Protein 4I8I (pdb70)

Structure (mmCIF, N/CA/C/O backbone):
data_4I8I
#
_entry.id   4I8I
#
_cell.length_a   69.695
_cell.length_b   82.432
_cell.length_c   90.113
_cell.angle_alpha   90.000
_cell.angle_beta   90.000
_cell.angle_gamma   90.000
#
_symmetry.space_group_name_H-M   'I 2 2 2'
#
loop_
_entity.id
_entity.type
_entity.pdbx_description
1 polymer 'hypothetical protein'
2 non-polymer 'ACETATE ION'
3 water water
#
loop_
_atom_site.group_PDB
_atom_site.id
_atom_site.type_symbol
_atom_site.label_atom_id
_atom_site.label_alt_id
_atom_site.label_comp_id
_atom_site.label_asym_id
_atom_site.label_entity_id
_atom_site.label_seq_id
_atom_site.pdbx_PDB_ins_code
_atom_site.Cartn_x
_atom_site.Cartn_y
_atom_site.Cartn_z
_atom_site.occupancy
_atom_site.B_iso_or_equiv
_atom_site.auth_seq_id
_atom_site.auth_comp_id
_atom_site.auth_asym_id
_atom_site.auth_atom_id
_atom_site.pdbx_PDB_model_num
ATOM 1 N N . ASP A 1 9 ? 0.221 36.323 28.306 1.00 49.54 30 ASP A N 1
ATOM 2 C CA . ASP A 1 9 ? 0.459 35.255 29.333 1.00 51.87 30 ASP A CA 1
ATOM 3 C C . ASP A 1 9 ? 1.744 35.526 30.137 1.00 40.89 30 ASP A C 1
ATOM 4 O O . ASP A 1 9 ? 2.472 36.516 29.866 1.00 36.45 30 ASP A O 1
ATOM 6 N N . THR A 1 10 ? 1.990 34.670 31.139 1.00 28.11 31 THR A N 1
ATOM 7 C CA . THR A 1 10 ? 3.220 34.741 31.959 1.00 25.41 31 THR A CA 1
ATOM 8 C C . THR A 1 10 ? 4.021 33.456 31.811 1.00 24.15 31 THR A C 1
ATOM 9 O O . THR A 1 10 ? 3.473 32.376 31.738 1.00 23.86 31 THR A O 1
ATOM 13 N N . ILE A 1 11 ? 5.338 33.584 31.740 1.00 15.91 32 ILE A N 1
ATOM 14 C CA . ILE A 1 11 ? 6.203 32.428 31.665 1.00 14.18 32 ILE A CA 1
ATOM 15 C C . ILE A 1 11 ? 7.175 32.557 32.831 1.00 13.45 32 ILE A C 1
ATOM 16 O O . ILE A 1 11 ? 7.876 33.575 32.934 1.00 14.83 32 ILE A O 1
ATOM 21 N N . LYS A 1 12 ? 7.264 31.500 33.640 1.00 12.49 33 LYS A N 1
ATOM 22 C CA . LYS A 1 12 ? 8.147 31.455 34.759 1.00 11.22 33 LYS A CA 1
ATOM 23 C C . LYS A 1 12 ? 9.227 30.450 34.436 1.00 9.97 33 LYS A C 1
ATOM 24 O O . LYS A 1 12 ? 8.935 29.250 34.327 1.00 10.96 33 LYS A O 1
ATOM 30 N N . VAL A 1 13 ? 10.472 30.894 34.307 1.00 9.39 34 VAL A N 1
ATOM 31 C CA . VAL A 1 13 ? 11.569 30.018 33.887 1.00 9.53 34 VAL A CA 1
ATOM 32 C C . VAL A 1 13 ? 12.780 30.172 34.802 1.00 9.14 34 VAL A C 1
ATOM 33 O O . VAL A 1 13 ? 13.204 31.287 35.133 1.00 9.07 34 VAL A O 1
ATOM 37 N N . LEU A 1 14 ? 13.308 29.024 35.234 1.00 8.83 35 LEU A N 1
ATOM 38 C CA . LEU A 1 14 ? 14.469 28.909 36.123 1.00 9.07 35 LEU A CA 1
ATOM 39 C C . LEU A 1 14 ? 15.604 28.172 35.453 1.00 9.29 35 LEU A C 1
ATOM 40 O O . LEU A 1 14 ? 15.424 27.088 34.886 1.00 8.64 35 LEU A O 1
ATOM 45 N N . ALA A 1 15 ? 16.787 28.778 35.434 1.00 8.21 36 ALA A N 1
ATOM 46 C CA . ALA A 1 15 ? 17.997 28.117 34.991 1.00 8.49 36 ALA A CA 1
ATOM 47 C C . ALA A 1 15 ? 18.848 27.759 36.156 1.00 10.14 36 ALA A C 1
ATOM 48 O O . ALA A 1 15 ? 19.070 28.595 37.024 1.00 10.33 36 ALA A O 1
ATOM 50 N N . ILE A 1 16 ? 19.331 26.529 36.181 1.00 8.87 37 ILE A N 1
ATOM 51 C CA . ILE A 1 16 ? 20.286 26.096 37.204 1.00 10.08 37 ILE A CA 1
ATOM 52 C C . ILE A 1 16 ? 21.625 26.042 36.508 1.00 9.16 37 ILE A C 1
ATOM 53 O O . ILE A 1 16 ? 21.803 25.254 35.574 1.00 9.19 37 ILE A O 1
ATOM 58 N N . GLY A 1 17 ? 22.563 26.914 36.890 1.00 9.07 38 GLY A N 1
ATOM 59 C CA . GLY A 1 17 ? 23.749 27.050 36.114 1.00 10.24 38 GLY A CA 1
ATOM 60 C C . GLY A 1 17 ? 24.876 27.864 36.716 1.00 10.33 38 GLY A C 1
ATOM 61 O O . GLY A 1 17 ? 25.359 27.572 37.809 1.00 10.91 38 GLY A O 1
ATOM 62 N N . ASN A 1 18 ? 25.266 28.886 35.982 1.00 9.61 39 ASN A N 1
ATOM 63 C CA . ASN A 1 18 ? 26.560 29.529 36.174 1.00 9.78 39 ASN A CA 1
ATOM 64 C C . ASN A 1 18 ? 26.632 30.730 35.234 1.00 9.50 39 ASN A C 1
ATOM 65 O O . ASN A 1 18 ? 25.602 31.259 34.809 1.00 8.72 39 ASN A O 1
ATOM 70 N N . SER A 1 19 ? 27.848 31.219 34.944 1.00 9.61 40 SER A N 1
ATOM 71 C CA . SER A 1 19 ? 27.963 32.402 34.086 1.00 10.20 40 SER A CA 1
ATOM 72 C C . SER A 1 19 ? 27.431 32.228 32.673 1.00 8.74 40 SER A C 1
ATOM 73 O O . SER A 1 19 ? 27.147 33.210 31.989 1.00 9.18 40 SER A O 1
ATOM 76 N N . PHE A 1 20 ? 27.295 30.985 32.206 1.00 8.38 41 PHE A N 1
ATOM 77 C CA . PHE A 1 20 ? 26.776 30.740 30.859 1.00 7.50 41 PHE A CA 1
ATOM 78 C C . PHE A 1 20 ? 25.267 30.786 30.855 1.00 7.85 41 PHE A C 1
ATOM 79 O O . PHE A 1 20 ? 24.691 31.258 29.888 1.00 8.88 41 PHE A O 1
ATOM 87 N N . SER A 1 21 ? 24.584 30.282 31.885 1.00 7.63 42 SER A N 1
ATOM 88 C CA . SER A 1 21 ? 23.140 30.568 31.946 1.00 7.77 42 SER A CA 1
ATOM 89 C C . SER A 1 21 ? 22.908 32.071 32.159 1.00 7.89 42 SER A C 1
ATOM 90 O O . SER A 1 21 ? 21.937 32.614 31.616 1.00 8.41 42 SER A O 1
ATOM 93 N N . GLN A 1 22 ? 23.783 32.738 32.917 1.00 7.74 43 GLN A N 1
ATOM 94 C CA . GLN A 1 22 ? 23.685 34.196 33.083 1.00 8.95 43 GLN A CA 1
ATOM 95 C C . GLN A 1 22 ? 23.718 34.905 31.728 1.00 7.79 43 GLN A C 1
ATOM 96 O O . GLN A 1 22 ? 22.961 35.819 31.486 1.00 8.37 43 GLN A O 1
ATOM 102 N N . ASP A 1 23 ? 24.627 34.464 30.851 1.00 8.12 44 ASP A N 1
ATOM 103 C CA . ASP A 1 23 ? 24.793 35.054 29.510 1.00 7.90 44 ASP A CA 1
ATOM 104 C C . ASP A 1 23 ? 23.503 34.938 28.694 1.00 8.41 44 ASP A C 1
ATOM 105 O O . ASP A 1 23 ? 23.283 35.737 27.817 1.00 9.94 44 ASP A O 1
ATOM 110 N N . ALA A 1 24 ? 22.644 33.946 28.971 1.00 7.85 45 ALA A N 1
ATOM 111 C CA . ALA A 1 24 ? 21.442 33.763 28.194 1.00 8.31 45 ALA A CA 1
ATOM 112 C C . ALA A 1 24 ? 20.224 34.484 28.741 1.00 8.91 45 ALA A C 1
ATOM 113 O O . ALA A 1 24 ? 19.378 34.951 27.981 1.00 10.06 45 ALA A O 1
ATOM 115 N N . VAL A 1 25 ? 20.059 34.505 30.063 1.00 8.55 46 VAL A N 1
ATOM 116 C CA . VAL A 1 25 ? 18.712 34.800 30.607 1.00 8.94 46 VAL A CA 1
ATOM 117 C C . VAL A 1 25 ? 18.640 36.084 31.436 1.00 9.17 46 VAL A C 1
ATOM 118 O O . VAL A 1 25 ? 17.555 36.590 31.635 1.00 9.35 46 VAL A O 1
ATOM 122 N N . GLU A 1 26 ? 19.777 36.604 31.915 1.00 7.97 47 GLU A N 1
ATOM 123 C CA . GLU A 1 26 ? 19.757 37.706 32.927 1.00 9.18 47 GLU A CA 1
ATOM 124 C C . GLU A 1 26 ? 19.521 39.056 32.299 1.00 8.80 47 GLU A C 1
ATOM 125 O O . GLU A 1 26 ? 19.348 40.054 33.021 1.00 10.14 47 GLU A O 1
ATOM 131 N N . GLN A 1 27 ? 19.580 39.142 30.977 1.00 8.35 48 GLN A N 1
ATOM 132 C CA . GLN A 1 27 ? 19.323 40.356 30.225 1.00 8.48 48 GLN A CA 1
ATOM 133 C C . GLN A 1 27 ? 18.689 39.931 28.873 1.00 8.39 48 GLN A C 1
ATOM 134 O O . GLN A 1 27 ? 18.834 38.782 28.448 1.00 8.73 48 GLN A O 1
ATOM 140 N N . TYR A 1 28 ? 18.003 40.882 28.236 1.00 8.33 49 TYR A N 1
ATOM 141 C CA . TYR A 1 28 ? 17.393 40.776 26.901 1.00 8.22 49 TYR A CA 1
ATOM 142 C C . TYR A 1 28 ? 16.160 39.887 26.831 1.00 8.31 49 TYR A C 1
ATOM 143 O O . TYR A 1 28 ? 15.213 40.252 26.149 1.00 8.77 49 TYR A O 1
ATOM 152 N N . LEU A 1 29 ? 16.191 38.725 27.475 1.00 8.27 50 LEU A N 1
ATOM 153 C CA . LEU A 1 29 ? 15.076 37.794 27.404 1.00 8.19 50 LEU A CA 1
ATOM 154 C C . LEU A 1 29 ? 13.793 38.441 27.881 1.00 9.47 50 LEU A C 1
ATOM 155 O O . LEU A 1 29 ? 12.778 38.367 27.186 1.00 9.01 50 LEU A O 1
ATOM 160 N N . HIS A 1 30 ? 13.830 39.125 29.019 1.00 9.58 51 HIS A N 1
ATOM 161 C CA . HIS A 1 30 ? 12.605 39.790 29.509 1.00 9.83 51 HIS A CA 1
ATOM 162 C C . HIS A 1 30 ? 12.078 40.806 28.507 1.00 9.91 51 HIS A C 1
ATOM 163 O O . HIS A 1 30 ? 10.862 40.858 28.268 1.00 10.21 51 HIS A O 1
ATOM 170 N N . GLU A 1 31 ? 12.957 41.612 27.932 1.00 8.78 52 GLU A N 1
ATOM 171 C CA . GLU A 1 31 ? 12.578 42.614 26.938 1.00 9.27 52 GLU A CA 1
ATOM 172 C C . GLU A 1 31 ? 11.983 42.002 25.679 1.00 9.60 52 GLU A C 1
ATOM 173 O O . GLU A 1 31 ? 11.035 42.541 25.129 1.00 10.49 52 GLU A O 1
ATOM 179 N N . LEU A 1 32 ? 12.555 40.904 25.223 1.00 8.96 53 LEU A N 1
ATOM 180 C CA . LEU A 1 32 ? 12.006 40.181 24.094 1.00 9.18 53 LEU A CA 1
ATOM 181 C C . LEU A 1 32 ? 10.589 39.749 24.364 1.00 10.31 53 LEU A C 1
ATOM 182 O O . LEU A 1 32 ? 9.721 39.923 23.522 1.00 11.20 53 LEU A O 1
ATOM 187 N N . GLY A 1 33 ? 10.352 39.179 25.544 1.00 10.90 54 GLY A N 1
ATOM 188 C CA . GLY A 1 33 ? 8.983 38.840 25.918 1.00 11.97 54 GLY A CA 1
ATOM 189 C C . GLY A 1 33 ? 8.062 40.015 25.999 1.00 12.91 54 GLY A C 1
ATOM 190 O O . GLY A 1 33 ? 6.948 39.961 25.430 1.00 14.19 54 GLY A O 1
ATOM 191 N N . GLU A 1 34 ? 8.504 41.074 26.668 1.00 13.46 55 GLU A N 1
ATOM 192 C CA . GLU A 1 34 ? 7.699 42.249 26.888 1.00 16.51 55 GLU A CA 1
ATOM 193 C C . GLU A 1 34 ? 7.232 42.844 25.565 1.00 16.54 55 GLU A C 1
ATOM 194 O O . GLU A 1 34 ? 6.069 43.271 25.453 1.00 18.74 55 GLU A O 1
ATOM 200 N N . ALA A 1 35 ? 8.085 42.825 24.540 1.00 15.54 56 ALA A N 1
ATOM 201 C CA . ALA A 1 35 ? 7.739 43.399 23.240 1.00 16.03 56 ALA A CA 1
ATOM 202 C C . ALA A 1 35 ? 6.633 42.648 22.497 1.00 17.95 56 ALA A C 1
ATOM 203 O O . ALA A 1 35 ? 6.067 43.195 21.552 1.00 20.22 56 ALA A O 1
ATOM 205 N N . GLU A 1 36 ? 6.362 41.410 22.926 1.00 18.63 57 GLU A N 1
ATOM 206 C CA A GLU A 1 36 ? 5.271 40.568 22.409 0.50 21.06 57 GLU A CA 1
ATOM 207 C CA B GLU A 1 36 ? 5.244 40.631 22.379 0.50 20.90 57 GLU A CA 1
ATOM 208 C C . GLU A 1 36 ? 4.118 40.448 23.393 1.00 21.69 57 GLU A C 1
ATOM 209 O O . GLU A 1 36 ? 3.214 39.623 23.179 1.00 21.88 57 GLU A O 1
ATOM 220 N N . GLY A 1 37 ? 4.161 41.213 24.483 1.00 20.23 58 GLY A N 1
ATOM 221 C CA . GLY A 1 37 ? 3.105 41.196 25.522 1.00 20.30 58 GLY A CA 1
ATOM 222 C C . GLY A 1 37 ? 3.161 39.965 26.407 1.00 21.48 58 GLY A C 1
ATOM 223 O O . GLY A 1 37 ? 2.148 39.525 26.948 1.00 22.34 58 GLY A O 1
ATOM 224 N N . ILE A 1 38 ? 4.358 39.405 26.557 1.00 17.31 59 ILE A N 1
ATOM 225 C CA . ILE A 1 38 ? 4.565 38.212 27.357 1.00 18.25 59 ILE A CA 1
ATOM 226 C C . ILE A 1 38 ? 5.413 38.565 28.561 1.00 19.48 59 ILE A C 1
ATOM 227 O O . ILE A 1 38 ? 6.608 38.909 28.433 1.00 19.46 59 ILE A O 1
ATOM 232 N N . THR A 1 39 ? 4.814 38.405 29.740 1.00 18.84 60 THR A N 1
ATOM 233 C CA . THR A 1 39 ? 5.491 38.663 30.977 1.00 19.06 60 THR A CA 1
ATOM 234 C C . THR A 1 39 ? 6.326 37.472 31.379 1.00 18.56 60 THR A C 1
ATOM 235 O O . THR A 1 39 ? 5.823 36.348 31.411 1.00 20.72 60 THR A O 1
ATOM 255 N N . ILE A 1 41 ? 9.078 35.856 34.271 1.00 14.67 62 ILE A N 1
ATOM 256 C CA . ILE A 1 41 ? 9.748 35.860 35.568 1.00 13.39 62 ILE A CA 1
ATOM 257 C C . ILE A 1 41 ? 10.876 34.855 35.385 1.00 11.50 62 ILE A C 1
ATOM 258 O O . ILE A 1 41 ? 10.655 33.664 35.098 1.00 11.18 62 ILE A O 1
ATOM 263 N N . ILE A 1 42 ? 12.099 35.327 35.558 1.00 9.78 63 ILE A N 1
ATOM 264 C CA . ILE A 1 42 ? 13.266 34.591 35.186 1.00 9.84 63 ILE A CA 1
ATOM 265 C C . ILE A 1 42 ? 14.142 34.436 36.402 1.00 12.49 63 ILE A C 1
ATOM 266 O O . ILE A 1 42 ? 14.525 35.411 36.999 1.00 14.52 63 ILE A O 1
ATOM 271 N N . GLY A 1 43 ? 14.506 33.217 36.749 1.00 10.47 64 GLY A N 1
ATOM 272 C CA . GLY A 1 43 ? 15.462 32.964 37.770 1.00 10.83 64 GLY A CA 1
ATOM 273 C C . GLY A 1 43 ? 16.711 32.297 37.235 1.00 9.73 64 GLY A C 1
ATOM 274 O O . GLY A 1 43 ? 16.638 31.494 36.303 1.00 9.40 64 GLY A O 1
ATOM 275 N N . ASN A 1 44 ? 17.866 32.616 37.843 1.00 9.02 65 ASN A N 1
ATOM 276 C CA . ASN A 1 44 ? 19.129 32.001 37.495 1.00 8.74 65 ASN A CA 1
ATOM 277 C C . ASN A 1 44 ? 19.908 31.725 38.749 1.00 10.08 65 ASN A C 1
ATOM 278 O O . ASN A 1 44 ? 20.281 32.642 39.522 1.00 9.83 65 ASN A O 1
ATOM 291 N N . PHE A 1 46 ? 23.207 30.656 40.222 1.00 10.56 67 PHE A N 1
ATOM 292 C CA . PHE A 1 46 ? 24.578 30.834 39.768 1.00 10.78 67 PHE A CA 1
ATOM 293 C C . PHE A 1 46 ? 25.641 30.407 40.788 1.00 12.05 67 PHE A C 1
ATOM 294 O O . PHE A 1 46 ? 25.631 30.866 41.960 1.00 11.97 67 PHE A O 1
ATOM 302 N N . ILE A 1 47 ? 26.566 29.558 40.345 1.00 10.83 68 ILE A N 1
ATOM 303 C CA . ILE A 1 47 ? 27.841 29.351 40.988 1.00 12.66 68 ILE A CA 1
ATOM 304 C C . ILE A 1 47 ? 28.882 29.425 39.869 1.00 14.89 68 ILE A C 1
ATOM 305 O O . ILE A 1 47 ? 28.684 28.845 38.804 1.00 12.01 68 ILE A O 1
ATOM 310 N N . GLY A 1 48 ? 29.993 30.127 40.130 1.00 16.14 69 GLY A N 1
ATOM 311 C CA . GLY A 1 48 ? 31.006 30.301 39.112 1.00 16.85 69 GLY A CA 1
ATOM 312 C C . GLY A 1 48 ? 31.597 28.961 38.679 1.00 15.25 69 GLY A C 1
ATOM 313 O O . GLY A 1 48 ? 31.943 28.121 39.525 1.00 17.21 69 GLY A O 1
ATOM 314 N N . GLY A 1 49 ? 31.628 28.741 37.370 1.00 13.62 70 GLY A N 1
ATOM 315 C CA . GLY A 1 49 ? 32.140 27.533 36.766 1.00 12.54 70 GLY A CA 1
ATOM 316 C C . GLY A 1 49 ? 31.383 26.237 37.044 1.00 12.37 70 GLY A C 1
ATOM 317 O O . GLY A 1 49 ? 31.869 25.153 36.673 1.00 12.62 70 GLY A O 1
ATOM 318 N N . CYS A 1 50 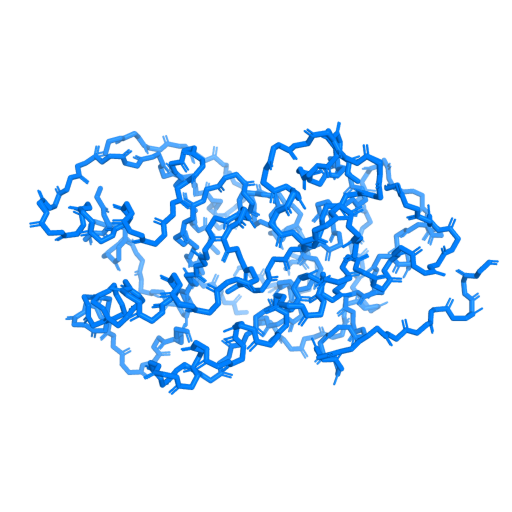? 30.163 26.326 37.595 1.00 12.81 71 CYS A N 1
ATOM 319 C CA . CYS A 1 50 ? 29.572 25.150 38.232 1.00 10.91 71 CYS A CA 1
ATOM 320 C C . CYS A 1 50 ? 29.308 24.022 37.222 1.00 10.77 71 CYS A C 1
ATOM 321 O O . CYS A 1 50 ? 28.663 24.245 36.171 1.00 10.83 71 CYS A O 1
ATOM 324 N N . SER A 1 51 ? 29.765 22.829 37.584 1.00 10.01 72 SER A N 1
ATOM 325 C CA . SER A 1 51 ? 29.503 21.617 36.815 1.00 9.82 72 SER A CA 1
ATOM 326 C C . SER A 1 51 ? 28.329 20.839 37.388 1.00 9.31 72 SER A C 1
ATOM 327 O O . SER A 1 51 ? 27.830 21.083 38.522 1.00 9.96 72 SER A O 1
ATOM 330 N N . LEU A 1 52 ? 27.896 19.834 36.618 1.00 9.42 73 LEU A N 1
ATOM 331 C CA . LEU A 1 52 ? 26.849 18.935 37.095 1.00 9.28 73 LEU A CA 1
ATOM 332 C C . LEU A 1 52 ? 27.282 18.217 38.364 1.00 9.72 73 LEU A C 1
ATOM 333 O O . LEU A 1 52 ? 26.457 18.050 39.252 1.00 11.35 73 LEU A O 1
ATOM 338 N N . GLU A 1 53 ? 28.533 17.791 38.441 1.00 9.74 74 GLU A N 1
ATOM 339 C CA . GLU A 1 53 ? 29.052 17.139 39.644 1.00 10.78 74 GLU A CA 1
ATOM 340 C C . GLU A 1 53 ? 28.910 18.048 40.864 1.00 11.73 74 GLU A C 1
ATOM 341 O O . GLU A 1 53 ? 28.533 17.589 41.945 1.00 11.42 74 GLU A O 1
ATOM 347 N N . ARG A 1 54 ? 29.126 19.355 40.693 1.00 11.32 75 ARG A N 1
ATOM 348 C CA . ARG A 1 54 ? 29.054 20.249 41.837 1.00 11.88 75 ARG A CA 1
ATOM 349 C C . ARG A 1 54 ? 27.587 20.526 42.195 1.00 12.05 75 ARG A C 1
ATOM 350 O O . ARG A 1 54 ? 27.243 20.558 43.361 1.00 12.24 75 ARG A O 1
ATOM 358 N N . HIS A 1 55 ? 26.718 20.653 41.207 1.00 11.42 76 HIS A N 1
ATOM 359 C CA . HIS A 1 55 ? 25.305 20.772 41.521 1.00 10.36 76 HIS A CA 1
ATOM 360 C C . HIS A 1 55 ? 24.816 19.555 42.327 1.00 10.48 76 HIS A C 1
ATOM 361 O O . HIS A 1 55 ? 24.052 19.715 43.297 1.00 11.06 76 HIS A O 1
ATOM 368 N N . VAL A 1 56 ? 25.267 18.349 41.945 1.00 9.89 77 VAL A N 1
ATOM 369 C CA . VAL A 1 56 ? 24.895 17.152 42.680 1.00 11.24 77 VAL A CA 1
ATOM 370 C C . VAL A 1 56 ? 25.433 17.192 44.129 1.00 12.64 77 VAL A C 1
ATOM 371 O O . VAL A 1 56 ? 24.710 16.855 45.087 1.00 12.67 77 VAL A O 1
ATOM 375 N N . GLN A 1 57 ? 26.674 17.620 44.317 1.00 12.39 78 GLN A N 1
ATOM 376 C CA . GLN A 1 57 ? 27.172 17.780 45.690 1.00 13.69 78 GLN A CA 1
ATOM 377 C C . GLN A 1 57 ? 26.254 18.701 46.479 1.00 14.57 78 GLN A C 1
ATOM 378 O O . GLN A 1 57 ? 25.939 18.447 47.645 1.00 15.91 78 GLN A O 1
ATOM 384 N N . ASN A 1 58 ? 25.796 19.782 45.837 1.00 13.39 79 ASN A N 1
ATOM 385 C CA . ASN A 1 58 ? 24.977 20.750 46.547 1.00 12.73 79 ASN A CA 1
ATOM 386 C C . ASN A 1 58 ? 23.576 20.223 46.884 1.00 13.42 79 ASN A C 1
ATOM 387 O O . ASN A 1 58 ? 23.021 20.561 47.951 1.00 16.14 79 ASN A O 1
ATOM 392 N N . ILE A 1 59 ? 22.984 19.401 46.023 1.00 12.59 80 ILE A N 1
ATOM 393 C CA A ILE A 1 59 ? 21.671 18.810 46.325 0.50 12.72 80 ILE A CA 1
ATOM 394 C CA B ILE A 1 59 ? 21.679 18.842 46.368 0.50 12.46 80 ILE A CA 1
ATOM 395 C C . ILE A 1 59 ? 21.790 17.675 47.343 1.00 14.97 80 ILE A C 1
ATOM 396 O O . ILE A 1 59 ? 20.818 17.353 48.033 1.00 18.65 80 ILE A O 1
ATOM 405 N N . ARG A 1 60 ? 22.965 17.055 47.432 1.00 14.37 81 ARG A N 1
ATOM 406 C CA . ARG A 1 60 ? 23.187 16.005 48.467 1.00 14.36 81 ARG A CA 1
ATOM 407 C C . ARG A 1 60 ? 23.250 16.630 49.871 1.00 16.71 81 ARG A C 1
ATOM 408 O O . ARG A 1 60 ? 22.840 15.986 50.861 1.00 17.87 81 ARG A O 1
ATOM 416 N N . ASN A 1 61 ? 23.782 17.844 49.987 1.00 16.29 82 ASN A N 1
ATOM 417 C CA A ASN A 1 61 ? 23.927 18.417 51.335 0.50 17.77 82 ASN A CA 1
ATOM 418 C CA B ASN A 1 61 ? 24.024 18.504 51.276 0.50 17.92 82 ASN A CA 1
ATOM 419 C C . ASN A 1 61 ? 23.068 19.661 51.546 1.00 17.64 82 ASN A C 1
ATOM 420 O O . ASN A 1 61 ? 23.255 20.398 52.527 1.00 16.98 82 ASN A O 1
ATOM 429 N N . ASN A 1 62 ? 22.079 19.869 50.662 1.00 16.80 83 ASN A N 1
ATOM 430 C CA . ASN A 1 62 ? 21.236 21.074 50.637 1.00 16.47 83 ASN A CA 1
ATOM 431 C C . ASN A 1 62 ? 22.061 22.346 50.874 1.00 17.34 83 ASN A C 1
ATOM 432 O O . ASN A 1 62 ? 21.709 23.157 51.710 1.00 16.68 83 ASN A O 1
ATOM 437 N N . ALA A 1 63 ? 23.164 22.506 50.139 1.00 16.64 84 ALA A N 1
ATOM 438 C CA . ALA A 1 63 ? 24.085 23.598 50.405 1.00 16.98 84 ALA A CA 1
ATOM 439 C C . ALA A 1 63 ? 23.484 24.926 49.972 1.00 16.38 84 ALA A C 1
ATOM 440 O O . ALA A 1 63 ? 22.968 25.049 48.841 1.00 14.92 84 ALA A O 1
ATOM 442 N N . PRO A 1 64 ? 23.588 25.951 50.821 1.00 14.91 85 PRO A N 1
ATOM 443 C CA . PRO A 1 64 ? 23.137 27.284 50.460 1.00 16.16 85 PRO A CA 1
ATOM 444 C C . PRO A 1 64 ? 24.233 27.999 49.684 1.00 16.43 85 PRO A C 1
ATOM 445 O O . PRO A 1 64 ? 24.741 29.013 50.098 1.00 18.69 85 PRO A O 1
ATOM 449 N N . ALA A 1 65 ? 24.573 27.436 48.535 1.00 15.13 86 ALA A N 1
ATOM 450 C CA . ALA A 1 65 ? 25.806 27.743 47.840 1.00 14.79 86 ALA A CA 1
ATOM 451 C C . ALA A 1 65 ? 25.632 28.715 46.685 1.00 12.79 86 ALA A C 1
ATOM 452 O O . ALA A 1 65 ? 26.636 29.180 46.142 1.00 14.15 86 ALA A O 1
ATOM 454 N N . TYR A 1 66 ? 24.394 29.054 46.346 1.00 12.91 87 TYR A N 1
ATOM 455 C CA . TYR A 1 66 ? 24.083 29.774 45.080 1.00 11.42 87 TYR A CA 1
ATOM 456 C C . TYR A 1 66 ? 23.738 31.237 45.273 1.00 11.82 87 TYR A C 1
ATOM 457 O O . TYR A 1 66 ? 23.166 31.618 46.293 1.00 13.43 87 TYR A O 1
ATOM 466 N N . ALA A 1 67 ? 24.124 32.046 44.296 1.00 11.64 88 ALA A N 1
ATOM 467 C CA . ALA A 1 67 ? 23.536 33.383 44.140 1.00 11.93 88 ALA A CA 1
ATOM 468 C C . ALA A 1 67 ? 22.330 33.241 43.214 1.00 11.61 88 ALA A C 1
ATOM 469 O O . ALA A 1 67 ? 22.433 32.649 42.148 1.00 11.45 88 ALA A O 1
ATOM 471 N N . TYR A 1 68 ? 21.194 33.756 43.650 1.00 11.79 89 TYR A N 1
ATOM 472 C CA . TYR A 1 68 ? 19.962 33.678 42.916 1.00 11.35 89 TYR A CA 1
ATOM 473 C C . TYR A 1 68 ? 19.648 35.004 42.307 1.00 10.44 89 TYR A C 1
ATOM 474 O O . TYR A 1 68 ? 19.277 35.943 42.985 1.00 10.74 89 TYR A O 1
ATOM 483 N N . ARG A 1 69 ? 19.806 35.102 40.987 1.00 10.19 90 ARG A N 1
ATOM 484 C CA . ARG A 1 69 ? 19.474 36.300 40.248 1.00 10.78 90 ARG A CA 1
ATOM 485 C C . ARG A 1 69 ? 18.087 36.148 39.673 1.00 12.00 90 ARG A C 1
ATOM 486 O O . ARG A 1 69 ? 17.796 35.131 39.054 1.00 11.51 90 ARG A O 1
ATOM 494 N N . LYS A 1 70 ? 17.229 37.142 39.870 1.00 10.64 91 LYS A N 1
ATOM 495 C CA . LYS A 1 70 ? 15.845 37.093 39.392 1.00 11.23 91 LYS A CA 1
ATOM 496 C C . LYS A 1 70 ? 15.518 38.341 38.618 1.00 12.30 91 LYS A C 1
ATOM 497 O O . LYS A 1 70 ? 15.928 39.438 39.022 1.00 12.59 91 LYS A O 1
ATOM 503 N N . VAL A 1 71 ? 14.835 38.172 37.497 1.00 11.10 92 VAL A N 1
ATOM 504 C CA . VAL A 1 71 ? 14.207 39.236 36.730 1.00 11.91 92 VAL A CA 1
ATOM 505 C C . VAL A 1 71 ? 12.739 39.117 37.009 1.00 13.20 92 VAL A C 1
ATOM 506 O O . VAL A 1 71 ? 12.084 38.115 36.644 1.00 14.05 92 VAL A O 1
ATOM 510 N N . GLU A 1 72 ? 12.219 40.115 37.716 1.00 14.50 93 GLU A N 1
ATOM 511 C CA . GLU A 1 72 ? 10.841 40.090 38.163 1.00 15.88 93 GLU A CA 1
ATOM 512 C C . GLU A 1 72 ? 9.869 40.477 37.040 1.00 15.14 93 GLU A C 1
ATOM 513 O O . GLU A 1 72 ? 10.276 40.947 35.966 1.00 14.38 93 GLU A O 1
ATOM 519 N N . LYS A 1 73 ? 8.567 40.360 37.294 1.00 18.90 94 LYS A N 1
ATOM 520 C CA . LYS A 1 73 ? 7.543 40.627 36.274 1.00 21.43 94 LYS A CA 1
ATOM 521 C C . LYS A 1 73 ? 7.668 42.022 35.634 1.00 20.25 94 LYS A C 1
ATOM 522 O O . LYS A 1 73 ? 7.461 42.186 34.429 1.00 20.52 94 LYS A O 1
ATOM 524 N N . ASP A 1 74 ? 7.999 43.018 36.449 1.00 22.08 95 ASP A N 1
ATOM 525 C CA . ASP A 1 74 ? 8.191 44.396 36.003 1.00 23.42 95 ASP A CA 1
ATOM 526 C C . ASP A 1 74 ? 9.611 44.711 35.482 1.00 22.75 95 ASP A C 1
ATOM 527 O O . ASP A 1 74 ? 9.930 45.861 35.190 1.00 22.22 95 ASP A O 1
ATOM 532 N N . GLY A 1 75 ? 10.470 43.700 35.359 1.00 17.49 96 GLY A N 1
ATOM 533 C CA . GLY A 1 75 ? 11.798 43.886 34.782 1.00 15.41 96 GLY A CA 1
ATOM 534 C C . GLY A 1 75 ? 12.886 44.191 35.789 1.00 15.24 96 GLY A C 1
ATOM 535 O O . GLY A 1 75 ? 14.042 44.199 35.429 1.00 14.44 96 GLY A O 1
ATOM 536 N N . GLU A 1 76 ? 12.550 44.404 37.065 1.00 16.02 97 GLU A N 1
ATOM 537 C CA . GLU A 1 76 ? 13.578 44.639 38.099 1.00 18.37 97 GLU A CA 1
ATOM 538 C C . GLU A 1 76 ? 14.485 43.419 38.249 1.00 15.91 97 GLU A C 1
ATOM 539 O O . GLU A 1 76 ? 14.001 42.297 38.158 1.00 16.13 97 GLU A O 1
ATOM 545 N N . LYS A 1 77 ? 15.763 43.638 38.512 1.00 14.71 98 LYS A N 1
ATOM 546 C CA . LYS A 1 77 ? 16.754 42.575 38.639 1.00 14.31 98 LYS A CA 1
ATOM 547 C C . LYS A 1 77 ? 17.290 42.563 40.053 1.00 14.28 98 LYS A C 1
ATOM 548 O O . LYS A 1 77 ? 17.832 43.596 40.533 1.00 16.59 98 LYS A O 1
ATOM 554 N N . THR A 1 78 ? 17.098 41.466 40.748 1.00 12.90 99 THR A N 1
ATOM 555 C CA . THR A 1 78 ? 17.529 41.338 42.122 1.00 12.83 99 THR A CA 1
ATOM 556 C C . THR A 1 78 ? 18.443 40.136 42.275 1.00 12.40 99 THR A C 1
ATOM 557 O O . THR A 1 78 ? 18.403 39.195 41.463 1.00 11.70 99 THR A O 1
ATOM 561 N N . GLU A 1 79 ? 19.270 40.147 43.307 1.00 12.30 100 GLU A N 1
ATOM 562 C CA . GLU A 1 79 ? 20.059 38.991 43.707 1.00 12.31 100 GLU A CA 1
ATOM 563 C C . GLU A 1 79 ? 19.782 38.686 45.160 1.00 13.15 100 GLU A C 1
ATOM 564 O O . GLU A 1 79 ? 19.757 39.581 46.017 1.00 12.68 100 GLU A O 1
ATOM 570 N N . THR A 1 80 ? 19.615 37.407 45.430 1.00 12.28 101 THR A N 1
ATOM 571 C CA . THR A 1 80 ? 19.529 36.879 46.807 1.00 13.35 101 THR A CA 1
ATOM 572 C C . THR A 1 80 ? 20.690 35.899 46.996 1.00 14.69 101 THR A C 1
ATOM 573 O O . THR A 1 80 ? 20.920 34.989 46.158 1.00 13.28 101 THR A O 1
ATOM 577 N N A ARG A 1 81 ? 21.439 36.057 48.073 0.50 15.91 102 ARG A N 1
ATOM 578 N N B ARG A 1 81 ? 21.402 36.041 48.099 0.50 15.53 102 ARG A N 1
ATOM 579 C CA A ARG A 1 81 ? 22.622 35.237 48.293 0.50 17.47 102 ARG A CA 1
ATOM 580 C CA B ARG A 1 81 ? 22.590 35.248 48.347 0.50 16.75 102 ARG A CA 1
ATOM 581 C C A ARG A 1 81 ? 22.267 34.023 49.134 0.50 17.01 102 ARG A C 1
ATOM 582 C C B ARG A 1 81 ? 22.244 34.003 49.135 0.50 16.57 102 ARG A C 1
ATOM 583 O O A ARG A 1 81 ? 21.190 33.957 49.733 0.50 16.95 102 ARG A O 1
ATOM 584 O O B ARG A 1 81 ? 21.154 33.898 49.710 0.50 16.39 102 ARG A O 1
ATOM 599 N N . SER A 1 82 ? 23.172 33.050 49.134 1.00 16.73 103 SER A N 1
ATOM 600 C CA . SER A 1 82 ? 23.079 31.870 50.010 1.00 17.69 103 SER A CA 1
ATOM 601 C C . SER A 1 82 ? 21.824 31.061 49.798 1.00 18.18 103 SER A C 1
ATOM 602 O O . SER A 1 82 ? 21.158 30.660 50.749 1.00 18.93 103 SER A O 1
ATOM 613 N N . THR A 1 84 ? 19.596 27.782 48.255 1.00 13.84 105 THR A N 1
ATOM 614 C CA . THR A 1 84 ? 19.641 26.366 47.911 1.00 14.42 105 THR A CA 1
ATOM 615 C C . THR A 1 84 ? 18.774 26.057 46.703 1.00 14.26 105 THR A C 1
ATOM 616 O O . THR A 1 84 ? 17.818 26.770 46.380 1.00 12.43 105 THR A O 1
ATOM 620 N N . ILE A 1 85 ? 19.086 24.960 46.033 1.00 12.69 106 ILE A N 1
ATOM 621 C CA A ILE A 1 85 ? 18.285 24.472 44.912 0.50 13.40 106 ILE A CA 1
ATOM 622 C CA B ILE A 1 85 ? 18.270 24.547 44.901 0.50 13.36 106 ILE A CA 1
ATOM 623 C C . ILE A 1 85 ? 16.854 24.209 45.387 1.00 13.18 106 ILE A C 1
ATOM 624 O O . ILE A 1 85 ? 15.889 24.593 44.745 1.00 13.72 106 ILE A O 1
ATOM 633 N N . GLU A 1 86 ? 16.700 23.556 46.552 1.00 14.34 107 GLU A N 1
ATOM 634 C CA A GLU A 1 86 ? 15.353 23.297 47.074 0.70 15.35 107 GLU A CA 1
ATOM 635 C CA B GLU A 1 86 ? 15.349 23.279 47.032 0.30 15.04 107 GLU A CA 1
ATOM 636 C C . GLU A 1 86 ? 14.539 24.587 47.178 1.00 14.83 107 GLU A C 1
ATOM 637 O O . GLU A 1 86 ? 13.348 24.647 46.789 1.00 15.46 107 GLU A O 1
ATOM 648 N N . LYS A 1 87 ? 15.144 25.648 47.712 1.00 15.67 108 LYS A N 1
ATOM 649 C CA . LYS A 1 87 ? 14.442 26.914 47.851 1.00 16.53 108 LYS A CA 1
ATOM 650 C C . LYS A 1 87 ? 14.100 27.510 46.474 1.00 16.20 108 LYS A C 1
ATOM 651 O O . LYS A 1 87 ? 13.020 28.049 46.272 1.00 16.81 108 LYS A O 1
ATOM 657 N N . ALA A 1 88 ? 15.056 27.459 45.561 1.00 13.74 109 ALA A N 1
ATOM 658 C CA . ALA A 1 88 ? 14.805 27.968 44.213 1.00 13.74 109 ALA A CA 1
ATOM 659 C C . ALA A 1 88 ? 13.629 27.230 43.579 1.00 13.99 109 ALA A C 1
ATOM 660 O O . ALA A 1 88 ? 12.765 27.868 42.960 1.00 13.93 109 ALA A O 1
ATOM 662 N N . LEU A 1 89 ? 13.596 25.909 43.704 1.00 13.59 110 LEU A N 1
ATOM 663 C CA . LEU A 1 89 ? 12.516 25.136 43.091 1.00 14.49 110 LEU A CA 1
ATOM 664 C C . LEU A 1 89 ? 11.145 25.502 43.619 1.00 16.12 110 LEU A C 1
ATOM 665 O O . LEU A 1 89 ? 10.161 25.421 42.880 1.00 17.44 110 LEU A O 1
ATOM 670 N N . ALA A 1 90 ? 11.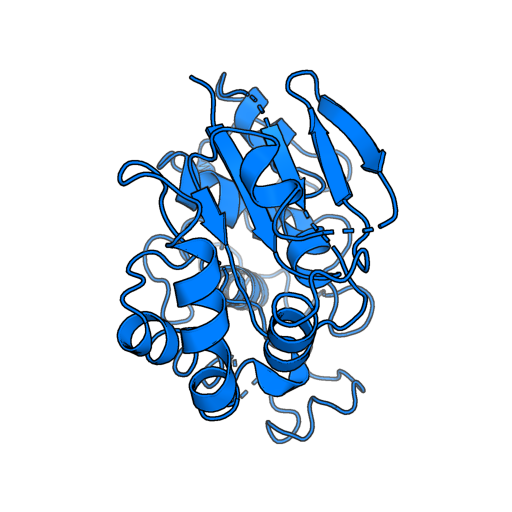081 25.954 44.878 1.00 15.62 111 ALA A N 1
ATOM 671 C CA . ALA A 1 90 ? 9.837 26.367 45.500 1.00 17.35 111 ALA A CA 1
ATOM 672 C C . ALA A 1 90 ? 9.531 27.871 45.367 1.00 17.93 111 ALA A C 1
ATOM 673 O O . ALA A 1 90 ? 8.440 28.348 45.736 1.00 19.20 111 ALA A O 1
ATOM 675 N N . ASP A 1 91 ? 10.455 28.632 44.780 1.00 15.08 112 ASP A N 1
ATOM 676 C CA . ASP A 1 91 ? 10.288 30.084 44.701 1.00 15.65 112 ASP A CA 1
ATOM 677 C C . ASP A 1 91 ? 9.145 30.560 43.788 1.00 17.51 112 ASP A C 1
ATOM 678 O O . ASP A 1 91 ? 8.514 31.582 44.071 1.00 20.13 112 ASP A O 1
ATOM 683 N N . GLU A 1 92 ? 8.875 29.819 42.718 1.00 17.23 113 GLU A N 1
ATOM 684 C CA . GLU A 1 92 ? 7.794 30.077 41.767 1.00 16.23 113 GLU A CA 1
ATOM 685 C C . GLU A 1 92 ? 7.265 28.709 41.343 1.00 16.72 113 GLU A C 1
ATOM 686 O O . GLU A 1 92 ? 7.968 27.690 41.495 1.00 17.46 113 GLU A O 1
ATOM 692 N N . LYS A 1 93 ? 6.025 28.670 40.840 1.00 17.55 114 LYS A N 1
ATOM 693 C CA A LYS A 1 93 ? 5.523 27.473 40.170 0.50 18.80 114 LYS A CA 1
ATOM 694 C CA B LYS A 1 93 ? 5.530 27.470 40.171 0.50 18.46 114 LYS A CA 1
ATOM 695 C C . LYS A 1 93 ? 6.072 27.531 38.737 1.00 17.32 114 LYS A C 1
ATOM 696 O O . LYS A 1 93 ? 5.462 28.072 37.833 1.00 16.03 114 LYS A O 1
ATOM 701 N N . TRP A 1 94 ? 7.265 26.996 38.558 1.00 14.87 115 TRP A N 1
ATOM 702 C CA . TRP A 1 94 ? 8.022 27.149 37.298 1.00 13.90 115 TRP A CA 1
ATOM 703 C C . TRP A 1 94 ? 7.315 26.464 36.126 1.00 13.38 115 TRP A C 1
ATOM 704 O O . TRP A 1 94 ? 6.804 25.353 36.259 1.00 15.62 115 TRP A O 1
ATOM 715 N N . ASP A 1 95 ? 7.236 27.161 35.002 1.00 12.01 116 ASP A N 1
ATOM 716 C CA . ASP A 1 95 ? 6.787 26.563 33.764 1.00 12.06 116 ASP A CA 1
ATOM 717 C C . ASP A 1 95 ? 7.911 25.746 33.133 1.00 11.16 116 ASP A C 1
ATOM 718 O O . ASP A 1 95 ? 7.687 24.698 32.528 1.00 11.11 116 ASP A O 1
ATOM 723 N N . TYR A 1 96 ? 9.130 26.251 33.266 1.00 10.29 117 TYR A N 1
ATOM 724 C CA . TYR A 1 96 ? 10.291 25.643 32.633 1.00 9.45 117 TYR A CA 1
ATOM 725 C C . TYR A 1 96 ? 11.509 25.726 33.585 1.00 9.26 117 TYR A C 1
ATOM 726 O O . TYR A 1 96 ? 11.660 26.724 34.295 1.00 9.57 117 TYR A O 1
ATOM 735 N N . ILE A 1 97 ? 12.342 24.706 33.582 1.00 9.52 118 ILE A N 1
ATOM 736 C CA . ILE A 1 97 ? 13.557 24.663 34.362 1.00 8.95 118 ILE A CA 1
ATOM 737 C C . ILE A 1 97 ? 14.652 24.056 33.482 1.00 9.42 118 ILE A C 1
ATOM 738 O O . ILE A 1 97 ? 14.425 23.001 32.883 1.00 9.26 118 ILE A O 1
ATOM 743 N N . SER A 1 98 ? 15.828 24.669 33.414 1.00 8.14 119 SER A N 1
ATOM 744 C CA . SER A 1 98 ? 16.921 24.120 32.683 1.00 8.60 119 SER A CA 1
ATOM 745 C C . SER A 1 98 ? 18.065 23.674 33.586 1.00 7.74 119 SER A C 1
ATOM 746 O O . SER A 1 98 ? 18.301 24.232 34.661 1.00 8.51 119 SER A O 1
ATOM 749 N N . VAL A 1 99 ? 18.802 22.687 33.070 1.00 7.84 120 VAL A N 1
ATOM 750 C CA . VAL A 1 99 ? 20.058 22.241 33.623 1.00 8.68 120 VAL A CA 1
ATOM 751 C C . VAL A 1 99 ? 21.086 22.242 32.489 1.00 8.88 120 VAL A C 1
ATOM 752 O O . VAL A 1 99 ? 20.733 22.241 31.315 1.00 8.57 120 VAL A O 1
ATOM 756 N N . GLN A 1 100 ? 22.364 22.322 32.868 1.00 8.54 121 GLN A N 1
ATOM 757 C CA . GLN A 1 100 ? 23.464 22.352 31.923 1.00 8.73 121 GLN A CA 1
ATOM 758 C C . GLN A 1 100 ? 24.773 21.943 32.561 1.00 9.60 121 GLN A C 1
ATOM 759 O O . GLN A 1 100 ? 24.961 22.052 33.787 1.00 9.18 121 GLN A O 1
ATOM 765 N N . GLN A 1 101 ? 25.715 21.535 31.710 1.00 8.69 122 GLN A N 1
ATOM 766 C CA . GLN A 1 101 ? 27.080 21.257 32.137 1.00 7.98 122 GLN A CA 1
ATOM 767 C C . GLN A 1 101 ? 28.020 22.455 31.947 1.00 7.65 122 GLN A C 1
ATOM 768 O O . GLN A 1 101 ? 27.809 23.327 31.054 1.00 8.71 122 GLN A O 1
ATOM 774 N N . ALA A 1 102 ? 29.052 22.506 32.786 1.00 8.60 123 ALA A N 1
ATOM 775 C CA . ALA A 1 102 ? 30.137 23.481 32.628 1.00 9.61 123 ALA A CA 1
ATOM 776 C C . ALA A 1 102 ? 30.783 23.317 31.283 1.00 10.18 123 ALA A C 1
ATOM 777 O O . ALA A 1 102 ? 31.012 22.199 30.829 1.00 9.72 123 ALA A O 1
ATOM 779 N N . SER A 1 103 ? 31.166 24.436 30.657 1.00 9.31 124 SER A N 1
ATOM 780 C CA . SER A 1 103 ? 31.674 24.414 29.301 1.00 9.63 124 SER A CA 1
ATOM 781 C C . SER A 1 103 ? 32.851 23.452 29.036 1.00 9.72 124 SER A C 1
ATOM 782 O O . SER A 1 103 ? 32.838 22.804 28.009 1.00 9.79 124 SER A O 1
ATOM 785 N N . PRO A 1 104 ? 33.856 23.364 29.926 1.00 10.55 125 PRO A N 1
ATOM 786 C CA . PRO A 1 104 ? 34.951 22.459 29.574 1.00 10.51 125 PRO A CA 1
ATOM 787 C C . PRO A 1 104 ? 34.503 21.032 29.348 1.00 10.71 125 PRO A C 1
ATOM 788 O O . PRO A 1 104 ? 35.124 20.319 28.559 1.00 10.17 125 PRO A O 1
ATOM 792 N N . LEU A 1 105 ? 33.436 20.622 30.022 1.00 9.46 126 LEU A N 1
ATOM 793 C CA . LEU A 1 105 ? 32.921 19.259 30.006 1.00 9.17 126 LEU A CA 1
ATOM 794 C C . LEU A 1 105 ? 31.677 19.142 29.135 1.00 8.10 126 LEU A C 1
ATOM 795 O O . LEU A 1 105 ? 31.119 18.048 29.004 1.00 8.32 126 LEU A O 1
ATOM 800 N N . SER A 1 106 ? 31.267 20.235 28.517 1.00 8.36 127 SER A N 1
ATOM 801 C CA . SER A 1 106 ? 29.991 20.290 27.806 1.00 8.06 127 SER A CA 1
ATOM 802 C C . SER A 1 106 ? 29.865 19.334 26.600 1.00 8.61 127 SER A C 1
ATOM 803 O O . SER A 1 106 ? 28.746 18.945 26.230 1.00 9.50 127 SER A O 1
ATOM 806 N N . GLY A 1 107 ? 30.999 18.954 26.038 1.00 9.78 128 GLY A N 1
ATOM 807 C CA . GLY A 1 107 ? 31.034 18.000 24.926 1.00 9.71 128 GLY A CA 1
ATOM 808 C C . GLY A 1 107 ? 31.555 16.621 25.330 1.00 10.52 128 GLY A C 1
ATOM 809 O O . GLY A 1 107 ? 31.938 15.853 24.456 1.00 11.17 128 GLY A O 1
ATOM 810 N N . ILE A 1 108 ? 31.591 16.331 26.639 1.00 9.21 129 ILE A N 1
ATOM 811 C CA A ILE A 1 108 ? 32.076 15.046 27.171 0.70 10.12 129 ILE A CA 1
ATOM 812 C CA B ILE A 1 108 ? 32.082 15.058 27.176 0.30 9.62 129 ILE A CA 1
ATOM 813 C C . ILE A 1 108 ? 30.897 14.309 27.796 1.00 9.36 129 ILE A C 1
ATOM 814 O O . ILE A 1 108 ? 30.508 14.568 28.944 1.00 8.64 129 ILE A O 1
ATOM 823 N N . TYR A 1 109 ? 30.311 13.404 27.019 1.00 9.48 130 TYR A N 1
ATOM 824 C CA . TYR A 1 109 ? 29.091 12.696 27.443 1.00 9.85 130 TYR A CA 1
ATOM 825 C C . TYR A 1 109 ? 29.257 12.013 28.829 1.00 10.36 130 TYR A C 1
ATOM 826 O O . TYR A 1 109 ? 28.348 12.032 29.658 1.00 10.17 130 TYR A O 1
ATOM 835 N N . ASP A 1 110 ? 30.413 11.403 29.071 1.00 11.67 131 ASP A N 1
ATOM 836 C CA A ASP A 1 110 ? 30.534 10.677 30.313 0.70 12.11 131 ASP A CA 1
ATOM 837 C CA B ASP A 1 110 ? 30.686 10.689 30.313 0.30 12.42 131 ASP A CA 1
ATOM 838 C C . ASP A 1 110 ? 30.386 11.547 31.540 1.00 11.08 131 ASP A C 1
ATOM 839 O O . ASP A 1 110 ? 29.970 11.053 32.568 1.00 12.01 131 ASP A O 1
ATOM 848 N N . SER A 1 111 ? 30.655 12.862 31.430 1.00 9.77 132 SER A N 1
ATOM 849 C CA . SER A 1 111 ? 30.465 13.764 32.567 1.00 10.80 132 SER A CA 1
ATOM 850 C C . SER A 1 111 ? 28.966 13.957 32.861 1.00 10.78 132 SER A C 1
ATOM 851 O O . SER A 1 111 ? 28.566 14.160 34.010 1.00 13.20 132 SER A O 1
ATOM 854 N N . TYR A 1 112 ? 28.133 13.917 31.821 1.00 9.71 133 TYR A N 1
ATOM 855 C CA . TYR A 1 112 ? 26.694 13.945 32.039 1.00 9.50 133 TYR A CA 1
ATOM 856 C C . TYR A 1 112 ? 26.214 12.618 32.637 1.00 10.54 133 TYR A C 1
ATOM 857 O O . TYR A 1 112 ? 25.374 12.575 33.523 1.00 11.07 133 TYR A O 1
ATOM 866 N N . LYS A 1 113 ? 26.673 11.517 32.061 1.00 10.04 134 LYS A N 1
ATOM 867 C CA . LYS A 1 113 ? 26.318 10.149 32.520 1.00 11.08 134 LYS A CA 1
ATOM 868 C C . LYS A 1 113 ? 26.532 9.989 34.020 1.00 12.33 134 LYS A C 1
ATOM 869 O O . LYS A 1 113 ? 25.694 9.415 34.717 1.00 13.60 134 LYS A O 1
ATOM 875 N N . ALA A 1 114 ? 27.642 10.570 34.514 1.00 11.55 135 ALA A N 1
ATOM 876 C CA . ALA A 1 114 ? 28.008 10.406 35.910 1.00 12.23 135 ALA A CA 1
ATOM 877 C C . ALA A 1 114 ? 27.162 11.175 36.907 1.00 13.31 135 ALA A C 1
ATOM 878 O O . ALA A 1 114 ? 27.081 10.792 38.072 1.00 13.90 135 ALA A O 1
ATOM 880 N N . SER A 1 115 ? 26.565 12.304 36.495 1.00 11.83 136 SER A N 1
ATOM 881 C CA . SER A 1 115 ? 25.922 13.229 37.465 1.00 11.38 136 SER A CA 1
ATOM 882 C C . SER A 1 115 ? 24.497 13.652 37.094 1.00 10.63 136 SER A C 1
ATOM 883 O O . SER A 1 115 ? 23.728 14.004 37.960 1.00 12.22 136 SER A O 1
ATOM 886 N N . LEU A 1 116 ? 24.168 13.706 35.810 1.00 10.55 137 LEU A N 1
ATOM 887 C CA . LEU A 1 116 ? 22.875 14.270 35.417 1.00 10.24 137 LEU A CA 1
ATOM 888 C C . LEU A 1 116 ? 21.668 13.491 35.986 1.00 10.03 137 LEU A C 1
ATOM 889 O O . LEU A 1 116 ? 20.734 14.124 36.457 1.00 11.68 137 LEU A O 1
ATOM 894 N N . PRO A 1 117 ? 21.684 12.139 35.994 1.00 10.54 138 PRO A N 1
ATOM 895 C CA . PRO A 1 117 ? 20.521 11.429 36.505 1.00 11.20 138 PRO A CA 1
ATOM 896 C C . PRO A 1 117 ? 20.213 11.830 37.962 1.00 11.17 138 PRO A C 1
ATOM 897 O O . PRO A 1 117 ? 19.044 12.040 38.283 1.00 11.92 138 PRO A O 1
ATOM 901 N N . GLU A 1 118 ? 21.214 11.948 38.850 1.00 11.27 139 GLU A N 1
ATOM 902 C CA . GLU A 1 118 ? 20.925 12.291 40.265 1.00 12.15 139 GLU A CA 1
ATOM 903 C C . GLU A 1 118 ? 20.351 13.689 40.383 1.00 12.61 139 GLU A C 1
ATOM 904 O O . GLU A 1 118 ? 19.395 13.927 41.105 1.00 13.08 139 GLU A O 1
ATOM 910 N N . LEU A 1 119 ? 20.896 14.614 39.604 1.00 10.93 140 LEU A N 1
ATOM 911 C CA . LEU A 1 119 ? 20.374 15.973 39.642 1.00 11.16 140 LEU A CA 1
ATOM 912 C C . LEU A 1 119 ? 18.935 16.018 39.164 1.00 11.16 140 LEU A C 1
ATOM 913 O O . LEU A 1 119 ? 18.085 16.677 39.759 1.00 11.35 140 LEU A O 1
ATOM 918 N N . VAL A 1 120 ? 18.664 15.395 38.027 1.00 10.75 141 VAL A N 1
ATOM 919 C CA . VAL A 1 120 ? 17.329 15.409 37.450 1.00 11.98 141 VAL A CA 1
ATOM 920 C C . VAL A 1 120 ? 16.316 14.681 38.352 1.00 12.22 141 VAL A C 1
ATOM 921 O O . VAL A 1 120 ? 15.191 15.154 38.511 1.00 12.70 141 VAL A O 1
ATOM 925 N N . ASN A 1 121 ? 16.720 13.567 38.947 1.00 12.63 142 ASN A N 1
ATOM 926 C CA . ASN A 1 121 ? 15.826 12.878 39.892 1.00 14.85 142 ASN A CA 1
ATOM 927 C C . ASN A 1 121 ? 15.415 13.813 41.045 1.00 15.43 142 ASN A C 1
ATOM 928 O O . ASN A 1 121 ? 14.247 13.879 41.420 1.00 16.56 142 ASN A O 1
ATOM 933 N N . TYR A 1 122 ? 16.394 14.545 41.592 1.00 13.84 143 TYR A N 1
ATOM 934 C CA . TYR A 1 122 ? 16.148 15.497 42.687 1.00 13.24 143 TYR A CA 1
ATOM 935 C C . TYR A 1 122 ? 15.138 16.572 42.297 1.00 14.29 143 TYR A C 1
ATOM 936 O O . TYR A 1 122 ? 14.214 16.904 43.067 1.00 13.74 143 TYR A O 1
ATOM 945 N N . ILE A 1 123 ? 15.337 17.153 41.108 1.00 12.63 144 ILE A N 1
ATOM 946 C CA . ILE A 1 123 ? 14.370 18.138 40.588 1.00 12.82 144 ILE A CA 1
ATOM 947 C C . ILE A 1 123 ? 13.005 17.563 40.347 1.00 13.72 144 ILE A C 1
ATOM 948 O O . ILE A 1 123 ? 12.003 18.170 40.715 1.00 15.28 144 ILE A O 1
ATOM 953 N N . ARG A 1 124 ? 12.937 16.408 39.688 1.00 13.74 145 ARG A N 1
ATOM 954 C CA . ARG A 1 124 ? 11.624 15.834 39.396 1.00 13.93 145 ARG A CA 1
ATOM 955 C C . ARG A 1 124 ? 10.799 15.557 40.665 1.00 16.82 145 ARG A C 1
ATOM 956 O O . ARG A 1 124 ? 9.572 15.606 40.616 1.00 17.43 145 ARG A O 1
ATOM 964 N N . GLU A 1 125 ? 11.463 15.266 41.781 1.00 18.78 146 GLU A N 1
ATOM 965 C CA A GLU A 1 125 ? 10.758 15.019 43.057 0.40 20.35 146 GLU A CA 1
ATOM 966 C CA B GLU A 1 125 ? 10.753 15.021 43.058 0.60 20.65 146 GLU A CA 1
ATOM 967 C C . GLU A 1 125 ? 10.149 16.291 43.631 1.00 20.91 146 GLU A C 1
ATOM 968 O O . GLU A 1 125 ? 9.352 16.241 44.577 1.00 20.57 146 GLU A O 1
ATOM 979 N N . ARG A 1 126 ? 10.504 17.440 43.056 1.00 18.24 147 ARG A N 1
ATOM 980 C CA . ARG A 1 126 ? 10.104 18.759 43.571 1.00 17.42 147 ARG A CA 1
ATOM 981 C C . ARG A 1 126 ? 9.354 19.629 42.552 1.00 20.10 147 ARG A C 1
ATOM 982 O O . ARG A 1 126 ? 9.257 20.826 42.733 1.00 25.02 147 ARG A O 1
ATOM 990 N N . ILE A 1 127 ? 8.807 19.024 41.497 1.00 20.92 148 ILE A N 1
ATOM 991 C CA . ILE A 1 127 ? 7.982 19.752 40.529 1.00 20.92 148 ILE A CA 1
ATOM 992 C C . ILE A 1 127 ? 6.712 18.956 40.172 1.00 24.12 148 ILE A C 1
ATOM 993 O O . ILE A 1 127 ? 6.663 17.750 40.389 1.00 25.79 148 ILE A O 1
ATOM 998 N N . GLY A 1 128 ? 5.719 19.635 39.591 1.00 28.68 149 GLY A N 1
ATOM 999 C CA . GLY A 1 128 ? 4.496 18.989 39.098 1.00 32.13 149 GLY A CA 1
ATOM 1000 C C . GLY A 1 128 ? 4.614 18.647 37.622 1.00 35.00 149 GLY A C 1
ATOM 1001 O O . GLY A 1 128 ? 5.587 19.039 36.952 1.00 26.65 149 GLY A O 1
ATOM 1002 N N . LYS A 1 129 ? 3.608 17.945 37.101 1.00 29.29 150 LYS A N 1
ATOM 1003 C CA . LYS A 1 129 ? 3.702 17.350 35.774 1.00 30.56 150 LYS A CA 1
ATOM 1004 C C . LYS A 1 129 ? 3.491 18.373 34.660 1.00 30.13 150 LYS A C 1
ATOM 1005 O O . LYS A 1 129 ? 3.688 18.051 33.470 1.00 28.62 150 LYS A O 1
ATOM 1011 N N . GLU A 1 130 ? 3.107 19.583 35.055 1.00 21.46 151 GLU A N 1
ATOM 1012 C CA A GLU A 1 130 ? 3.011 20.673 34.106 0.50 24.93 151 GLU A CA 1
ATOM 1013 C CA B GLU A 1 130 ? 3.008 20.739 34.170 0.50 26.85 151 GLU A CA 1
ATOM 1014 C C . GLU A 1 130 ? 4.362 21.385 33.877 1.00 26.32 151 GLU A C 1
ATOM 1015 O O . GLU A 1 130 ? 4.511 22.062 32.860 1.00 25.59 151 GLU A O 1
ATOM 1026 N N . THR A 1 131 ? 5.338 21.221 34.791 1.00 19.44 152 THR A N 1
ATOM 1027 C CA . THR A 1 131 ? 6.668 21.872 34.652 1.00 17.10 152 THR A CA 1
ATOM 1028 C C . THR A 1 131 ? 7.513 21.109 33.628 1.00 15.06 152 THR A C 1
ATOM 1029 O O . THR A 1 131 ? 7.635 19.893 33.679 1.00 18.37 152 THR A O 1
ATOM 1033 N N . VAL A 1 132 ? 8.123 21.840 32.705 1.00 12.73 153 VAL A N 1
ATOM 1034 C CA . VAL A 1 132 ? 8.969 21.279 31.657 1.00 11.23 153 VAL A CA 1
ATOM 1035 C C . VAL A 1 132 ? 10.422 21.403 32.021 1.00 11.65 153 VAL A C 1
ATOM 1036 O O . VAL A 1 132 ? 10.925 22.496 32.179 1.00 11.68 153 VAL A O 1
ATOM 1040 N N . LEU A 1 133 ? 11.089 20.264 32.150 1.00 11.02 154 LEU A N 1
ATOM 1041 C CA A LEU A 1 133 ? 12.491 20.234 32.431 0.60 10.65 154 LEU A CA 1
ATOM 1042 C CA B LEU A 1 133 ? 12.519 20.203 32.402 0.40 10.81 154 LEU A CA 1
ATOM 1043 C C . LEU A 1 133 ? 13.231 20.177 31.083 1.00 10.62 154 LEU A C 1
ATOM 1044 O O . LEU A 1 133 ? 12.838 19.438 30.176 1.00 12.58 154 LEU A O 1
ATOM 1079 N N . HIS A 1 136 ? 20.019 23.048 28.580 1.00 8.25 157 HIS A N 1
ATOM 1080 C CA . HIS A 1 136 ? 20.543 24.206 27.883 1.00 7.98 157 HIS A CA 1
ATOM 1081 C C . HIS A 1 136 ? 21.805 23.756 27.183 1.00 7.57 157 HIS A C 1
ATOM 1082 O O . HIS A 1 136 ? 22.814 23.389 27.823 1.00 8.80 157 HIS A O 1
ATOM 1089 N N . GLN A 1 137 ? 21.731 23.678 25.846 1.00 7.29 158 GLN A N 1
ATOM 1090 C CA . GLN A 1 137 ? 22.873 23.368 24.991 1.00 7.64 158 GLN A CA 1
ATOM 1091 C C . GLN A 1 137 ? 23.716 24.616 24.833 1.00 7.13 158 GLN A C 1
ATOM 1092 O O . GLN A 1 137 ? 23.263 25.584 24.234 1.00 7.31 158 GLN A O 1
ATOM 1098 N N . THR A 1 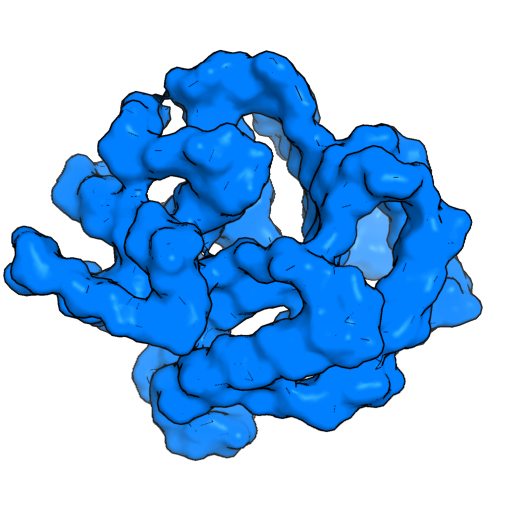138 ? 24.920 24.609 25.402 1.00 7.85 159 THR A N 1
ATOM 1099 C CA . THR A 1 138 ? 25.792 25.780 25.379 1.00 8.45 159 THR A CA 1
ATOM 1100 C C . THR A 1 138 ? 26.721 25.732 24.151 1.00 7.98 159 THR A C 1
ATOM 1101 O O . THR A 1 138 ? 26.604 24.823 23.312 1.00 7.74 159 THR A O 1
ATOM 1105 N N . TRP A 1 139 ? 27.617 26.708 24.060 1.00 7.85 160 TRP A N 1
ATOM 1106 C CA . TRP A 1 139 ? 28.365 26.992 22.826 1.00 7.48 160 TRP A CA 1
ATOM 1107 C C . TRP A 1 139 ? 29.855 26.589 22.916 1.00 7.36 160 TRP A C 1
ATOM 1108 O O . TRP A 1 139 ? 30.430 26.476 23.987 1.00 8.25 160 TRP A O 1
ATOM 1119 N N . ALA A 1 140 ? 30.424 26.322 21.765 1.00 7.57 161 ALA A N 1
ATOM 1120 C CA . ALA A 1 140 ? 31.884 26.181 21.639 1.00 8.17 161 ALA A CA 1
ATOM 1121 C C . ALA A 1 140 ? 32.576 27.535 21.854 1.00 8.51 161 ALA A C 1
ATOM 1122 O O . ALA A 1 140 ? 31.976 28.620 21.667 1.00 8.92 161 ALA A O 1
ATOM 1124 N N . TYR A 1 141 ? 33.832 27.453 22.238 1.00 8.85 162 TYR A N 1
ATOM 1125 C CA . TYR A 1 141 ? 34.674 28.608 22.434 1.00 9.67 162 TYR A CA 1
ATOM 1126 C C . TYR A 1 141 ? 35.051 29.237 21.087 1.00 9.33 162 TYR A C 1
ATOM 1127 O O . TYR A 1 141 ? 34.897 28.653 20.026 1.00 9.09 162 TYR A O 1
ATOM 1136 N N . ALA A 1 142 ? 35.581 30.464 21.160 1.00 10.62 163 ALA A N 1
ATOM 1137 C CA . ALA A 1 142 ? 36.139 31.128 19.992 1.00 12.51 163 ALA A CA 1
ATOM 1138 C C . ALA A 1 142 ? 37.359 30.357 19.473 1.00 13.26 163 ALA A C 1
ATOM 1139 O O . ALA A 1 142 ? 38.036 29.687 20.253 1.00 13.11 163 ALA A O 1
ATOM 1141 N N . THR A 1 143 ? 37.646 30.461 18.183 1.00 14.63 164 THR A N 1
ATOM 1142 C CA A THR A 1 143 ? 38.724 29.659 17.559 0.40 18.53 164 THR A CA 1
ATOM 1143 C CA B THR A 1 143 ? 38.724 29.644 17.592 0.60 18.91 164 THR A CA 1
ATOM 1144 C C . THR A 1 143 ? 40.079 29.810 18.240 1.00 20.36 164 THR A C 1
ATOM 1145 O O . THR A 1 143 ? 40.877 28.850 18.327 1.00 23.71 164 THR A O 1
ATOM 1152 N N . ASN A 1 144 ? 40.352 30.996 18.710 1.00 18.18 165 ASN A N 1
ATOM 1153 C CA A ASN A 1 144 ? 41.701 31.166 19.270 0.50 18.67 165 ASN A CA 1
ATOM 1154 C CA B ASN A 1 144 ? 41.606 31.456 19.285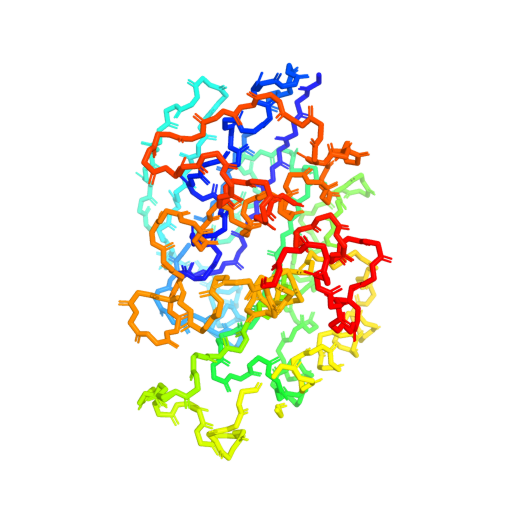 0.50 19.20 165 ASN A CA 1
ATOM 1155 C C . ASN A 1 144 ? 41.674 31.256 20.799 1.00 17.25 165 ASN A C 1
ATOM 1156 O O . ASN A 1 144 ? 42.620 31.668 21.426 1.00 17.32 165 ASN A O 1
ATOM 1165 N N . ALA A 1 145 ? 40.590 30.754 21.406 1.00 12.95 166 ALA A N 1
ATOM 1166 C CA . ALA A 1 145 ? 40.425 30.812 22.851 1.00 13.48 166 ALA A CA 1
ATOM 1167 C C . ALA A 1 145 ? 41.570 30.120 23.562 1.00 14.32 166 ALA A C 1
ATOM 1168 O O . ALA A 1 145 ? 42.108 29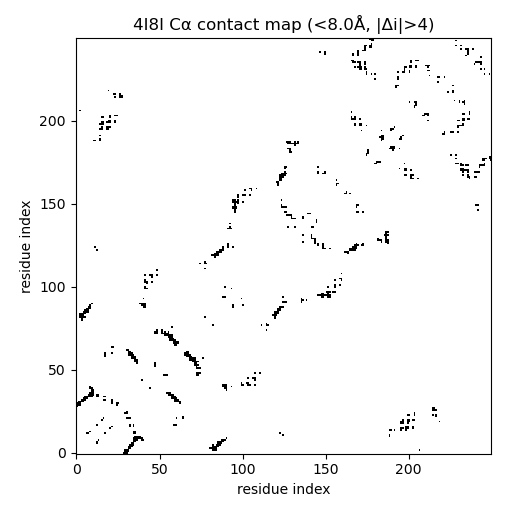.109 23.095 1.00 15.25 166 ALA A O 1
ATOM 1170 N N . ASN A 1 146 ? 42.014 30.739 24.652 1.00 17.11 167 ASN A N 1
ATOM 1171 C CA . ASN A 1 146 ? 43.113 30.206 25.450 1.00 20.63 167 ASN A CA 1
ATOM 1172 C C . ASN A 1 146 ? 42.619 29.421 26.669 1.00 17.08 167 ASN A C 1
ATOM 1173 O O . ASN A 1 146 ? 43.420 28.832 27.392 1.00 19.41 167 ASN A O 1
ATOM 1178 N N . HIS A 1 147 ? 41.293 29.322 26.854 1.00 16.42 168 HIS A N 1
ATOM 1179 C CA . HIS A 1 147 ? 40.727 28.618 27.995 1.00 15.15 168 HIS A CA 1
ATOM 1180 C C . HIS A 1 147 ? 41.289 27.187 28.049 1.00 16.93 168 HIS A C 1
ATOM 1181 O O . HIS A 1 147 ? 41.327 26.491 27.020 1.00 17.62 168 HIS A O 1
ATOM 1188 N N . THR A 1 148 ? 41.734 26.745 29.225 1.00 19.10 169 THR A N 1
ATOM 1189 C CA . THR A 1 148 ? 42.379 25.425 29.327 1.00 20.05 169 THR A CA 1
ATOM 1190 C C . THR A 1 148 ? 41.496 24.248 28.933 1.00 19.65 169 THR A C 1
ATOM 1191 O O . THR A 1 148 ? 41.995 23.250 28.414 1.00 21.38 169 THR A O 1
ATOM 1195 N N . GLY A 1 149 ? 40.198 24.380 29.161 1.00 17.02 170 GLY A N 1
ATOM 1196 C CA . GLY A 1 149 ? 39.205 23.376 28.771 1.00 13.63 170 GLY A CA 1
ATOM 1197 C C . GLY A 1 149 ? 39.186 23.056 27.281 1.00 11.68 170 GLY A C 1
ATOM 1198 O O . GLY A 1 149 ? 38.680 22.009 26.880 1.00 12.61 170 GLY A O 1
ATOM 1199 N N . PHE A 1 150 ? 39.628 23.994 26.462 1.00 11.51 171 PHE A N 1
ATOM 1200 C CA . PHE A 1 150 ? 39.558 23.846 25.024 1.00 11.46 171 PHE A CA 1
ATOM 1201 C C . PHE A 1 150 ? 40.420 22.692 24.551 1.00 12.29 171 PHE A C 1
ATOM 1202 O O . PHE A 1 150 ? 40.144 22.108 23.496 1.00 13.11 171 PHE A O 1
ATOM 1210 N N . LYS A 1 151 ? 41.450 22.334 25.321 1.00 14.56 172 LYS A N 1
ATOM 1211 C CA A LYS A 1 151 ? 42.271 21.176 24.978 0.60 15.13 172 LYS A CA 1
ATOM 1212 C CA B LYS A 1 151 ? 42.269 21.209 24.883 0.40 15.16 172 LYS A CA 1
ATOM 1213 C C . LYS A 1 151 ? 41.503 19.889 24.876 1.00 13.89 172 LYS A C 1
ATOM 1214 O O . LYS A 1 151 ? 41.933 18.944 24.167 1.00 14.78 172 LYS A O 1
ATOM 1225 N N . ASN A 1 152 ? 40.368 19.815 25.597 1.00 13.00 173 ASN A N 1
ATOM 1226 C CA . ASN A 1 152 ? 39.556 18.620 25.567 1.00 13.13 173 ASN A CA 1
ATOM 1227 C C . ASN A 1 152 ? 39.046 18.351 24.146 1.00 12.31 173 ASN A C 1
ATOM 1228 O O . ASN A 1 152 ? 38.647 17.218 23.831 1.00 13.68 173 ASN A O 1
ATOM 1233 N N . TYR A 1 153 ? 39.032 19.403 23.310 1.00 10.65 174 TYR A N 1
ATOM 1234 C CA . TYR A 1 153 ? 38.465 19.368 21.973 1.00 9.98 174 TYR A CA 1
ATOM 1235 C C . TYR A 1 153 ? 39.519 19.738 20.923 1.00 10.14 174 TYR A C 1
ATOM 1236 O O . TYR A 1 153 ? 39.175 20.171 19.830 1.00 10.58 174 TYR A O 1
ATOM 1245 N N . ASP A 1 154 ? 40.800 19.529 21.276 1.00 11.17 175 ASP A N 1
ATOM 1246 C CA . ASP A 1 154 ? 41.945 19.806 20.405 1.00 13.26 175 ASP A CA 1
ATOM 1247 C C . ASP A 1 154 ? 41.984 21.261 19.953 1.00 14.47 175 ASP A C 1
ATOM 1248 O O . ASP A 1 154 ? 42.544 21.565 18.926 1.00 15.20 175 ASP A O 1
ATOM 1253 N N . GLN A 1 155 ? 41.395 22.148 20.754 1.00 12.98 176 GLN A N 1
ATOM 1254 C CA A GLN A 1 155 ? 41.359 23.565 20.461 0.70 13.37 176 GLN A CA 1
ATOM 1255 C CA B GLN A 1 155 ? 41.335 23.580 20.462 0.30 12.91 176 GLN A CA 1
ATOM 1256 C C . GLN A 1 155 ? 40.776 23.847 19.061 1.00 11.95 176 GLN A C 1
ATOM 1257 O O . GLN A 1 155 ? 41.202 24.776 18.368 1.00 13.82 176 GLN A O 1
ATOM 1268 N N . ASN A 1 156 ? 39.767 23.052 18.686 1.00 11.67 177 ASN A N 1
ATOM 1269 C CA . ASN A 1 156 ? 39.076 23.190 17.444 1.00 10.45 177 ASN A CA 1
ATOM 1270 C C . ASN A 1 156 ? 37.594 23.484 17.716 1.00 9.99 177 ASN A C 1
ATOM 1271 O O . ASN A 1 156 ? 36.909 22.695 18.345 1.00 9.92 177 ASN A O 1
ATOM 1276 N N . GLN A 1 157 ? 37.149 24.645 17.260 1.00 9.62 178 GLN A N 1
ATOM 1277 C CA . GLN A 1 157 ? 35.794 25.119 17.527 1.00 9.83 178 GLN A CA 1
ATOM 1278 C C . GLN A 1 157 ? 34.731 24.164 17.027 1.00 10.04 178 GLN A C 1
ATOM 1279 O O . GLN A 1 157 ? 33.790 23.847 17.753 1.00 9.43 178 GLN A O 1
ATOM 1293 N N . LYS A 1 159 ? 34.984 20.951 16.252 1.00 10.59 180 LYS A N 1
ATOM 1294 C CA . LYS A 1 159 ? 35.014 19.702 17.020 1.00 11.89 180 LYS A CA 1
ATOM 1295 C C . LYS A 1 159 ? 34.303 19.871 18.340 1.00 10.47 180 LYS A C 1
ATOM 1296 O O . LYS A 1 159 ? 33.528 19.015 18.777 1.00 10.42 180 LYS A O 1
ATOM 1310 N N . TYR A 1 161 ? 31.975 22.168 19.111 1.00 9.00 182 TYR A N 1
ATOM 1311 C CA . TYR A 1 161 ? 30.559 22.353 18.827 1.00 8.40 182 TYR A CA 1
ATOM 1312 C C . TYR A 1 161 ? 29.834 21.009 18.576 1.00 8.60 182 TYR A C 1
ATOM 1313 O O . TYR A 1 161 ? 28.753 20.684 19.145 1.00 8.14 182 TYR A O 1
ATOM 1322 N N . THR A 1 162 ? 30.379 20.221 17.666 1.00 9.01 183 THR A N 1
ATOM 1323 C CA A THR A 1 162 ? 29.767 18.950 17.301 0.60 9.89 183 THR A CA 1
ATOM 1324 C CA B THR A 1 162 ? 29.738 18.953 17.308 0.40 9.74 183 THR A CA 1
ATOM 1325 C C . THR A 1 162 ? 29.688 18.009 18.509 1.00 8.95 183 THR A C 1
ATOM 1326 O O . THR A 1 162 ? 28.707 17.265 18.674 1.00 8.96 183 THR A O 1
ATOM 1333 N N . SER A 1 163 ? 30.719 18.024 19.345 1.00 8.80 184 SER A N 1
ATOM 1334 C CA A SER A 1 163 ? 30.763 17.210 20.576 0.60 8.88 184 SER A CA 1
ATOM 1335 C CA B SER A 1 163 ? 30.721 17.169 20.544 0.40 9.18 184 SER A CA 1
ATOM 1336 C C . SER A 1 163 ? 29.697 17.618 21.565 1.00 8.95 184 SER A C 1
ATOM 1337 O O . SER A 1 163 ? 29.104 16.765 22.224 1.00 9.18 184 SER A O 1
ATOM 1342 N N . ILE A 1 164 ? 29.450 18.939 21.687 1.00 7.97 185 ILE A N 1
ATOM 1343 C CA . ILE A 1 164 ? 28.408 19.411 22.560 1.00 7.94 185 ILE A CA 1
ATOM 1344 C C . ILE A 1 164 ? 27.018 18.980 22.087 1.00 7.90 185 ILE A C 1
ATOM 1345 O O . ILE A 1 164 ? 26.197 18.475 22.872 1.00 7.61 185 ILE A O 1
ATOM 1350 N N . VAL A 1 165 ? 26.757 19.157 20.791 1.00 8.19 186 VAL A N 1
ATOM 1351 C CA . VAL A 1 165 ? 25.464 18.796 20.250 1.00 8.78 186 VAL A CA 1
ATOM 1352 C C . VAL A 1 165 ? 25.151 17.332 20.609 1.00 9.59 186 VAL A C 1
ATOM 1353 O O . VAL A 1 165 ? 24.025 16.989 21.058 1.00 8.73 186 VAL A O 1
ATOM 1357 N N . ASP A 1 166 ? 26.147 16.475 20.332 1.00 10.20 187 ASP A N 1
ATOM 1358 C CA . ASP A 1 166 ? 26.027 15.018 20.515 1.00 10.71 187 ASP A CA 1
ATOM 1359 C C . ASP A 1 166 ? 25.844 14.667 21.985 1.00 9.82 187 ASP A C 1
ATOM 1360 O O . ASP A 1 166 ? 24.954 13.872 22.339 1.00 10.92 187 ASP A O 1
ATOM 1365 N N . ALA A 1 167 ? 26.627 15.287 22.856 1.00 8.71 188 ALA A N 1
ATOM 1366 C CA . ALA A 1 167 ? 26.585 14.955 24.286 1.00 8.60 188 ALA A CA 1
ATOM 1367 C C . ALA A 1 167 ? 25.272 15.345 24.902 1.00 8.58 188 ALA A C 1
ATOM 1368 O O . ALA A 1 167 ? 24.697 14.611 25.705 1.00 8.96 188 ALA A O 1
ATOM 1370 N N . VAL A 1 168 ? 24.798 16.538 24.534 1.00 8.58 189 VAL A N 1
ATOM 1371 C CA . VAL A 1 168 ? 23.540 17.019 25.073 1.00 8.67 189 VAL A CA 1
ATOM 1372 C C . VAL A 1 168 ? 22.359 16.180 24.636 1.00 9.10 189 VAL A C 1
ATOM 1373 O O . VAL A 1 168 ? 21.483 15.896 25.435 1.00 9.21 189 VAL A O 1
ATOM 1377 N N . LYS A 1 169 ? 22.333 15.789 23.373 1.00 9.23 190 LYS A N 1
ATOM 1378 C CA A LYS A 1 169 ? 21.253 14.926 22.849 0.60 10.54 190 LYS A CA 1
ATOM 1379 C CA B LYS A 1 169 ? 21.262 14.942 22.859 0.40 10.74 190 LYS A CA 1
ATOM 1380 C C . LYS A 1 169 ? 21.217 13.612 23.623 1.00 11.19 190 LYS A C 1
ATOM 1381 O O . LYS A 1 169 ? 20.152 13.149 24.078 1.00 11.29 190 LYS A O 1
ATOM 1392 N N . LYS A 1 170 ? 22.379 12.995 23.789 1.00 9.23 191 LYS A N 1
ATOM 1393 C CA . LYS A 1 170 ? 22.458 11.711 24.483 1.00 10.03 191 LYS A CA 1
ATOM 1394 C C . LYS A 1 170 ? 22.123 11.855 25.936 1.00 8.64 191 LYS A C 1
ATOM 1395 O O . LYS A 1 170 ? 21.455 10.984 26.536 1.00 9.42 191 LYS A O 1
ATOM 1401 N N . ALA A 1 171 ? 22.583 12.929 26.555 1.00 8.48 192 ALA A N 1
ATOM 1402 C CA . ALA A 1 171 ? 22.283 13.184 27.955 1.00 8.85 192 ALA A CA 1
ATOM 1403 C C . ALA A 1 171 ? 20.794 13.400 28.174 1.00 9.02 192 ALA A C 1
ATOM 1404 O O . ALA A 1 171 ? 20.225 12.906 29.130 1.00 9.21 192 ALA A O 1
ATOM 1406 N N . ALA A 1 172 ? 20.136 14.133 27.276 1.00 8.43 193 ALA A N 1
ATOM 1407 C CA . ALA A 1 172 ? 18.707 14.333 27.383 1.00 7.73 193 ALA A CA 1
ATOM 1408 C C . ALA A 1 172 ? 17.978 12.975 27.351 1.00 8.75 193 ALA A C 1
ATOM 1409 O O . ALA A 1 172 ? 17.101 12.720 28.188 1.00 9.27 193 ALA A O 1
ATOM 1411 N N . ASN A 1 173 ? 18.367 12.128 26.397 1.00 8.76 194 ASN A N 1
ATOM 1412 C CA . ASN A 1 173 ? 17.755 10.812 26.326 1.00 9.86 194 ASN A CA 1
ATOM 1413 C C . ASN A 1 173 ? 18.016 9.987 27.572 1.00 10.22 194 ASN A C 1
ATOM 1414 O O . ASN A 1 173 ? 17.148 9.231 28.014 1.00 9.91 194 ASN A O 1
ATOM 1419 N N . LEU A 1 174 ? 19.218 10.071 28.111 1.00 9.77 195 LEU A N 1
ATOM 1420 C CA . LEU A 1 174 ? 19.567 9.365 29.355 1.00 9.78 195 LEU A CA 1
ATOM 1421 C C . LEU A 1 174 ? 18.578 9.617 30.456 1.00 10.30 195 LEU A C 1
ATOM 1422 O O . LEU A 1 174 ? 18.184 8.680 31.159 1.00 11.66 195 LEU A O 1
ATOM 1427 N N . VAL A 1 175 ? 18.177 10.880 30.639 1.00 10.40 196 VAL A N 1
ATOM 1428 C CA . VAL A 1 175 ? 17.360 11.273 31.749 1.00 10.09 196 VAL A CA 1
ATOM 1429 C C . VAL A 1 175 ? 15.881 11.565 31.381 1.00 10.22 196 VAL A C 1
ATOM 1430 O O . VAL A 1 175 ? 15.054 12.000 32.222 1.00 11.87 196 VAL A O 1
ATOM 1434 N N . GLY A 1 176 ? 15.522 11.329 30.147 1.00 9.77 197 GLY A N 1
ATOM 1435 C CA . GLY A 1 176 ? 14.134 11.508 29.786 1.00 9.90 197 GLY A CA 1
ATOM 1436 C C . GLY A 1 176 ? 13.703 12.935 29.563 1.00 9.85 197 GLY A C 1
ATOM 1437 O O . GLY A 1 176 ? 12.503 13.229 29.618 1.00 10.90 197 GLY A O 1
ATOM 1438 N N . ILE A 1 177 ? 14.660 13.817 29.282 1.00 8.79 198 ILE A N 1
ATOM 1439 C CA . ILE A 1 177 ? 14.356 15.206 28.934 1.00 10.32 198 ILE A CA 1
ATOM 1440 C C . ILE A 1 177 ? 14.147 15.268 27.452 1.00 10.67 198 ILE A C 1
ATOM 1441 O O . ILE A 1 177 ? 14.935 14.713 26.660 1.00 11.80 198 ILE A O 1
ATOM 1446 N N . LYS A 1 178 ? 13.082 15.970 27.043 1.00 12.99 199 LYS A N 1
ATOM 1447 C CA . LYS A 1 178 ? 12.743 16.063 25.646 1.00 13.52 199 LYS A CA 1
ATOM 1448 C C . LYS A 1 178 ? 13.072 17.447 25.025 1.00 15.15 199 LYS A C 1
ATOM 1449 O O . LYS A 1 178 ? 13.456 17.519 23.818 1.00 23.42 199 LYS A O 1
ATOM 1455 N N . LYS A 1 179 ? 13.140 18.498 25.833 1.00 10.79 200 LYS A N 1
ATOM 1456 C CA . LYS A 1 179 ? 13.276 19.842 25.296 1.00 9.57 200 LYS A CA 1
ATOM 1457 C C . LYS A 1 179 ? 14.712 20.316 25.538 1.00 9.33 200 LYS A C 1
ATOM 1458 O O . LYS A 1 179 ? 15.240 20.172 26.643 1.00 8.98 200 LYS A O 1
ATOM 1464 N N . ILE A 1 180 ? 15.323 20.844 24.493 1.00 9.04 201 ILE A N 1
ATOM 1465 C CA . ILE A 1 180 ? 16.696 21.384 24.506 1.00 8.87 201 ILE A CA 1
ATOM 1466 C C . ILE A 1 180 ? 16.619 22.798 23.970 1.00 8.57 201 ILE A C 1
ATOM 1467 O O . ILE A 1 180 ? 15.962 23.015 22.938 1.00 9.32 201 ILE A O 1
ATOM 1472 N N . ILE A 1 181 ? 17.285 23.749 24.650 1.00 7.27 202 ILE A N 1
ATOM 1473 C CA . ILE A 1 181 ? 17.401 25.134 24.137 1.00 8.17 202 ILE A CA 1
ATOM 1474 C C . ILE A 1 181 ? 18.732 25.207 23.432 1.00 7.45 202 ILE A C 1
ATOM 1475 O O . ILE A 1 181 ? 19.809 25.069 24.047 1.00 7.74 202 ILE A O 1
ATOM 1480 N N . PRO A 1 182 ? 18.706 25.359 22.102 1.00 7.30 203 PRO A N 1
ATOM 1481 C CA . PRO A 1 182 ? 19.926 25.190 21.292 1.00 7.42 203 PRO A CA 1
ATOM 1482 C C . PRO A 1 182 ? 20.819 26.448 21.139 1.00 7.41 203 PRO A C 1
ATOM 1483 O O . PRO A 1 182 ? 21.082 26.895 20.038 1.00 8.12 203 PRO A O 1
ATOM 1487 N N . SER A 1 183 ? 21.265 26.984 22.263 1.00 7.43 204 SER A N 1
ATOM 1488 C CA . SER A 1 183 ? 22.082 28.186 22.218 1.00 7.61 204 SER A CA 1
ATOM 1489 C C . SER A 1 183 ? 23.383 27.963 21.489 1.00 7.51 204 SER A C 1
ATOM 1490 O O . SER A 1 183 ? 23.873 28.857 20.771 1.00 8.11 204 SER A O 1
ATOM 1493 N N . GLY A 1 184 ? 23.977 26.804 21.646 1.00 7.62 205 GLY A N 1
ATOM 1494 C CA . GLY A 1 184 ? 25.256 26.531 20.983 1.00 7.89 205 GLY A CA 1
ATOM 1495 C C . GLY A 1 184 ? 25.153 26.615 19.489 1.00 8.17 205 GLY A C 1
ATOM 1496 O O . GLY A 1 184 ? 26.010 27.176 18.838 1.00 8.05 205 GLY A O 1
ATOM 1497 N N . THR A 1 185 ? 24.113 25.991 18.928 1.00 7.47 206 THR A N 1
ATOM 1498 C CA . THR A 1 185 ? 23.828 26.114 17.516 1.00 7.23 206 THR A CA 1
ATOM 1499 C C . THR A 1 185 ? 23.556 27.557 17.093 1.00 7.28 206 THR A C 1
ATOM 1500 O O . THR A 1 185 ? 23.977 27.981 16.028 1.00 7.79 206 THR A O 1
ATOM 1504 N N . ALA A 1 186 ? 22.817 28.308 17.906 1.00 7.53 207 ALA A N 1
ATOM 1505 C CA . ALA A 1 186 ? 22.529 29.713 17.547 1.00 7.69 207 ALA A CA 1
ATOM 1506 C C . ALA A 1 186 ? 23.845 30.506 17.445 1.00 7.46 207 ALA A C 1
ATOM 1507 O O . ALA A 1 186 ? 24.071 31.266 16.487 1.00 7.69 207 ALA A O 1
ATOM 1509 N N . ILE A 1 187 ? 24.724 30.297 18.420 1.00 7.55 208 ILE A N 1
ATOM 1510 C CA . ILE A 1 187 ? 26.047 30.982 18.378 1.00 7.78 208 ILE A CA 1
ATOM 1511 C C . ILE A 1 187 ? 26.843 30.557 17.153 1.00 8.54 208 ILE A C 1
ATOM 1512 O O . ILE A 1 187 ? 27.389 31.368 16.435 1.00 8.21 208 ILE A O 1
ATOM 1517 N N . GLN A 1 188 ? 26.838 29.255 16.873 1.00 8.25 209 GLN A N 1
ATOM 1518 C CA . GLN A 1 188 ? 27.575 28.729 15.752 1.00 9.43 209 GLN A CA 1
ATOM 1519 C C . GLN A 1 188 ? 27.016 29.264 14.440 1.00 9.40 209 GLN A C 1
ATOM 1520 O O . GLN A 1 188 ? 27.772 29.609 13.512 1.00 10.06 209 GLN A O 1
ATOM 1526 N N . ASN A 1 189 ? 25.689 29.365 14.335 1.00 8.31 210 ASN A N 1
ATOM 1527 C CA . ASN A 1 189 ? 25.046 29.955 13.160 1.00 8.55 210 ASN A CA 1
ATOM 1528 C C . ASN A 1 189 ? 25.472 31.413 12.972 1.00 9.43 210 ASN A C 1
ATOM 1529 O O . ASN A 1 189 ? 25.816 31.840 11.862 1.00 10.61 210 ASN A O 1
ATOM 1534 N N . ALA A 1 190 ? 25.467 32.171 14.079 1.00 9.32 211 ALA A N 1
ATOM 1535 C CA . ALA A 1 190 ? 25.881 33.575 14.002 1.00 9.65 211 ALA A CA 1
ATOM 1536 C C . ALA A 1 190 ? 27.326 33.695 13.502 1.00 11.02 211 ALA A C 1
ATOM 1537 O O . ALA A 1 190 ? 27.641 34.587 12.697 1.00 11.95 211 ALA A O 1
ATOM 1539 N N . ARG A 1 191 ? 28.185 32.788 13.918 1.00 10.23 212 ARG A N 1
ATOM 1540 C CA . ARG A 1 191 ? 29.589 32.819 13.515 1.00 12.19 212 ARG A CA 1
ATOM 1541 C C . ARG A 1 191 ? 29.765 32.594 11.999 1.00 14.28 212 ARG A C 1
ATOM 1542 O O . ARG A 1 191 ? 30.800 32.987 11.498 1.00 14.58 212 ARG A O 1
ATOM 1550 N N . THR A 1 192 ? 28.790 31.984 11.303 1.00 14.50 213 THR A N 1
ATOM 1551 C CA . THR A 1 192 ? 28.795 31.835 9.813 1.00 18.34 213 THR A CA 1
ATOM 1552 C C . THR A 1 192 ? 28.372 33.019 9.055 1.00 18.46 213 THR A C 1
ATOM 1553 O O . THR A 1 192 ? 28.610 33.120 7.839 1.00 20.26 213 THR A O 1
ATOM 1557 N N . SER A 1 193 ? 27.715 33.959 9.718 1.00 18.92 214 SER A N 1
ATOM 1558 C CA . SER A 1 193 ? 27.303 35.155 9.073 1.00 18.67 214 SER A CA 1
ATOM 1559 C C . SER A 1 193 ? 28.506 36.121 8.987 1.00 16.29 214 SER A C 1
ATOM 1560 O O . SER A 1 193 ? 29.604 35.779 9.424 1.00 16.19 214 SER A O 1
ATOM 1563 N N . PHE A 1 194 ? 28.288 37.302 8.425 1.00 18.30 215 PHE A N 1
ATOM 1564 C CA . PHE A 1 194 ? 29.284 38.348 8.404 1.00 18.38 215 PHE A CA 1
ATOM 1565 C C . PHE A 1 194 ? 29.799 38.687 9.799 1.00 18.05 215 PHE A C 1
ATOM 1566 O O . PHE A 1 194 ? 30.890 39.251 9.914 1.00 21.47 215 PHE A O 1
ATOM 1574 N N . ILE A 1 195 ? 29.063 38.321 10.852 1.0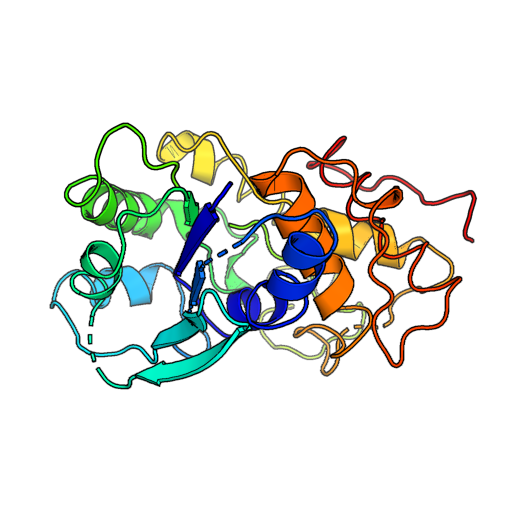0 18.78 216 ILE A N 1
ATOM 1575 C CA . ILE A 1 195 ? 29.574 38.545 12.233 1.00 18.25 216 ILE A CA 1
ATOM 1576 C C . ILE A 1 195 ? 30.924 37.862 12.450 1.00 18.52 216 ILE A C 1
ATOM 1577 O O . ILE A 1 195 ? 31.808 38.411 13.094 1.00 19.14 216 ILE A O 1
ATOM 1582 N N . GLY A 1 196 ? 31.072 36.646 11.940 1.00 15.56 217 GLY A N 1
ATOM 1583 C CA . GLY A 1 196 ? 32.306 35.884 12.077 1.00 14.19 217 GLY A CA 1
ATOM 1584 C C . GLY A 1 196 ? 32.550 35.489 13.521 1.00 14.69 217 GLY A C 1
ATOM 1585 O O . GLY A 1 196 ? 31.629 35.405 14.340 1.00 14.03 217 GLY A O 1
ATOM 1586 N N . ASP A 1 197 ? 33.812 35.266 13.842 1.00 15.79 218 ASP A N 1
ATOM 1587 C CA . ASP A 1 197 ? 34.131 34.675 15.141 1.00 16.15 218 ASP A CA 1
ATOM 1588 C C . ASP A 1 197 ? 34.238 35.786 16.194 1.00 14.93 218 ASP A C 1
ATOM 1589 O O . ASP A 1 197 ? 35.263 35.907 16.911 1.00 17.23 218 ASP A O 1
ATOM 1594 N N . HIS A 1 198 ? 33.189 36.599 16.294 1.00 14.59 219 HIS A N 1
ATOM 1595 C CA . HIS A 1 198 ? 33.135 37.728 17.205 1.00 14.79 219 HIS A CA 1
ATOM 1596 C C . HIS A 1 198 ? 31.943 37.677 18.128 1.00 14.74 219 HIS A C 1
ATOM 1597 O O . HIS A 1 198 ? 31.321 38.683 18.393 1.00 14.63 219 HIS A O 1
ATOM 1612 N N . ASN A 1 200 ? 32.179 36.335 21.345 1.00 11.02 221 ASN A N 1
ATOM 1613 C CA . ASN A 1 200 ? 32.651 36.148 22.722 1.00 10.60 221 ASN A CA 1
ATOM 1614 C C . ASN A 1 200 ? 33.298 37.415 23.229 1.00 10.42 221 ASN A C 1
ATOM 1615 O O . ASN A 1 200 ? 33.678 38.263 22.413 1.00 13.29 221 ASN A O 1
ATOM 1620 N N . ARG A 1 201 ? 33.364 37.530 24.561 1.00 9.87 222 ARG A N 1
ATOM 1621 C CA . ARG A 1 201 ? 34.032 38.683 25.215 1.00 10.19 222 ARG A CA 1
ATOM 1622 C C . ARG A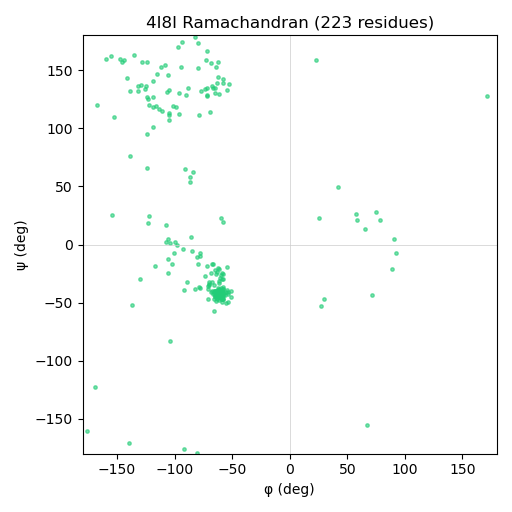 1 201 ? 35.366 38.347 25.827 1.00 10.44 222 ARG A C 1
ATOM 1623 O O . ARG A 1 201 ? 36.102 39.267 26.187 1.00 10.64 222 ARG A O 1
ATOM 1631 N N . ASP A 1 202 ? 35.688 37.076 25.960 1.00 10.40 223 ASP A N 1
ATOM 1632 C CA . ASP A 1 202 ? 36.905 36.596 26.549 1.00 10.40 223 ASP A CA 1
ATOM 1633 C C . ASP A 1 202 ? 37.296 35.210 26.030 1.00 11.66 223 ASP A C 1
ATOM 1634 O O . ASP A 1 202 ? 37.992 34.471 26.717 1.00 12.50 223 ASP A O 1
ATOM 1639 N N . GLY A 1 203 ? 36.829 34.905 24.828 1.00 11.43 224 GLY A N 1
ATOM 1640 C CA . GLY A 1 203 ? 37.035 33.619 24.200 1.00 11.84 224 GLY A CA 1
ATOM 1641 C C . GLY A 1 203 ? 35.971 32.577 24.533 1.00 11.05 224 GLY A C 1
ATOM 1642 O O . GLY A 1 203 ? 35.871 31.574 23.808 1.00 10.03 224 GLY A O 1
ATOM 1643 N N . TYR A 1 204 ? 35.234 32.744 25.636 1.00 9.64 225 TYR A N 1
ATOM 1644 C CA . TYR A 1 204 ? 34.289 31.712 26.037 1.00 10.10 225 TYR A CA 1
ATOM 1645 C C . TYR A 1 204 ? 32.954 32.263 26.483 1.00 9.31 225 TYR A C 1
ATOM 1646 O O . TYR A 1 204 ? 31.927 31.811 25.974 1.00 9.32 225 TYR A O 1
ATOM 1655 N N . HIS A 1 205 ? 32.925 33.217 27.418 1.00 9.25 226 HIS A N 1
ATOM 1656 C CA . HIS A 1 205 ? 31.680 33.965 27.647 1.00 8.75 226 HIS A CA 1
ATOM 1657 C C . HIS A 1 205 ? 31.265 34.748 26.434 1.00 8.56 226 HIS A C 1
ATOM 1658 O O . HIS A 1 205 ? 32.070 35.051 25.561 1.00 9.29 226 HIS A O 1
ATOM 1665 N N . LEU A 1 206 ? 29.984 35.059 26.347 1.00 7.91 227 LEU A N 1
ATOM 1666 C CA . LEU A 1 206 ? 29.456 35.734 25.155 1.00 8.60 227 LEU A CA 1
ATOM 1667 C C . LEU A 1 206 ? 29.741 37.228 25.158 1.00 8.51 227 LEU A C 1
ATOM 1668 O O . LEU A 1 206 ? 29.801 37.872 26.206 1.00 9.06 227 LEU A O 1
ATOM 1673 N N . ASP A 1 207 ? 29.842 37.782 23.955 1.00 8.43 228 ASP A N 1
ATOM 1674 C CA . ASP A 1 207 ? 29.871 39.209 23.764 1.00 9.88 228 ASP A CA 1
ATOM 1675 C C . ASP A 1 207 ? 28.670 39.843 24.471 1.00 9.78 228 ASP A C 1
ATOM 1676 O O . ASP A 1 207 ? 27.568 39.290 24.438 1.00 9.31 228 ASP A O 1
ATOM 1681 N N . LEU A 1 208 ? 28.882 40.970 25.147 1.00 10.09 229 LEU A N 1
ATOM 1682 C CA . LEU A 1 208 ? 27.887 41.487 26.062 1.00 10.53 229 LEU A CA 1
ATOM 1683 C C . LEU A 1 208 ? 26.624 41.980 25.372 1.00 10.91 229 LEU A C 1
ATOM 1684 O O . LEU A 1 208 ? 25.560 42.096 26.009 1.00 12.01 229 LEU A O 1
ATOM 1689 N N . THR A 1 209 ? 26.734 42.350 24.099 1.00 10.25 230 THR A N 1
ATOM 1690 C CA . THR A 1 209 ? 25.578 42.823 23.371 1.00 9.54 230 THR A CA 1
ATOM 1691 C C . THR A 1 209 ? 25.067 41.761 22.411 1.00 9.31 230 THR A C 1
ATOM 1692 O O . THR A 1 209 ? 24.164 40.968 22.767 1.00 9.50 230 THR A O 1
ATOM 1696 N N . ILE A 1 210 ? 25.667 41.683 21.244 1.00 10.37 231 ILE A N 1
ATOM 1697 C CA A ILE A 1 210 ? 25.227 40.744 20.201 0.70 11.38 231 ILE A CA 1
ATOM 1698 C CA B ILE A 1 210 ? 25.220 40.751 20.207 0.30 10.59 231 ILE A CA 1
ATOM 1699 C C . ILE A 1 210 ? 25.276 39.284 20.646 1.00 10.35 231 ILE A C 1
ATOM 1700 O O . ILE A 1 210 ? 24.387 38.491 20.319 1.00 8.75 231 ILE A O 1
ATOM 1709 N N . GLY A 1 211 ? 26.284 38.903 21.413 1.00 8.75 232 GLY A N 1
ATOM 1710 C CA . GLY A 1 211 ? 26.401 37.507 21.836 1.00 8.20 232 GLY A CA 1
ATOM 1711 C C . GLY A 1 211 ? 25.267 37.071 22.761 1.00 7.74 232 GLY A C 1
ATOM 1712 O O . GLY A 1 211 ? 24.489 36.123 22.489 1.00 8.24 232 GLY A O 1
ATOM 1713 N N . ARG A 1 212 ? 25.133 37.800 23.859 1.00 7.85 233 ARG A N 1
ATOM 1714 C CA . ARG A 1 212 ? 24.095 37.571 24.841 1.00 8.26 233 ARG A CA 1
ATOM 1715 C C . ARG A 1 212 ? 22.722 37.723 24.214 1.00 7.57 233 ARG A C 1
ATOM 1716 O O . ARG A 1 212 ? 21.800 36.942 24.495 1.00 7.38 233 ARG A O 1
ATOM 1724 N N . TYR A 1 213 ? 22.537 38.703 23.322 1.00 7.40 234 TYR A N 1
ATOM 1725 C CA . TYR A 1 213 ? 21.260 38.867 22.656 1.00 7.60 234 TYR A CA 1
ATOM 1726 C C . TYR A 1 213 ? 20.870 37.647 21.787 1.00 7.28 234 TYR A C 1
ATOM 1727 O O . TYR A 1 213 ? 19.704 37.249 21.758 1.00 8.23 234 TYR A O 1
ATOM 1736 N N . THR A 1 214 ? 21.836 37.063 21.108 1.00 7.10 235 THR A N 1
ATOM 1737 C CA . THR A 1 214 ? 21.582 35.880 20.282 1.00 7.28 235 THR A CA 1
ATOM 1738 C C . THR A 1 214 ? 21.111 34.723 21.160 1.00 7.24 235 THR A C 1
ATOM 1739 O O . THR A 1 214 ? 20.121 34.047 20.819 1.00 8.10 235 THR A O 1
ATOM 1743 N N . ALA A 1 215 ? 21.788 34.513 22.295 1.00 7.24 236 ALA A N 1
ATOM 1744 C CA . ALA A 1 215 ? 21.345 33.477 23.218 1.00 6.88 236 ALA A CA 1
ATOM 1745 C C . ALA A 1 215 ? 19.932 33.782 23.759 1.00 6.97 236 ALA A C 1
ATOM 1746 O O . ALA A 1 215 ? 19.064 32.880 23.804 1.00 7.28 236 ALA A O 1
ATOM 1748 N N . ALA A 1 216 ? 19.663 35.009 24.167 1.00 7.05 237 ALA A N 1
ATOM 1749 C CA . ALA A 1 216 ? 18.339 35.385 24.647 1.00 7.10 237 ALA A CA 1
ATOM 1750 C C . ALA A 1 216 ? 17.256 35.155 23.592 1.00 7.62 237 ALA A C 1
ATOM 1751 O O . ALA A 1 216 ? 16.152 34.718 23.892 1.00 7.54 237 ALA A O 1
ATOM 1753 N N . CYS A 1 217 ? 17.577 35.469 22.354 1.00 7.41 238 CYS A N 1
ATOM 1754 C CA . CYS A 1 217 ? 16.619 35.269 21.271 1.00 7.58 238 CYS A CA 1
ATOM 1755 C C . CYS A 1 217 ? 16.251 33.766 21.135 1.00 7.80 238 CYS A C 1
ATOM 1756 O O . CYS A 1 217 ? 15.090 33.412 20.820 1.00 7.82 238 CYS A O 1
ATOM 1759 N N . THR A 1 218 ? 17.262 32.904 21.329 1.00 7.61 239 THR A N 1
ATOM 1760 C CA . THR A 1 218 ? 17.047 31.462 21.295 1.00 7.63 239 THR A CA 1
ATOM 1761 C C . THR A 1 218 ? 16.142 30.983 22.412 1.00 7.28 239 THR A C 1
ATOM 1762 O O . THR A 1 218 ? 15.177 30.255 22.164 1.00 6.81 239 THR A O 1
ATOM 1766 N N . TRP A 1 219 ? 16.381 31.483 23.624 1.00 7.50 240 TRP A N 1
ATOM 1767 C CA . TRP A 1 219 ? 15.496 31.211 24.764 1.00 7.38 240 TRP A CA 1
ATOM 1768 C C . TRP A 1 219 ? 14.084 31.751 24.531 1.00 7.72 240 TRP A C 1
ATOM 1769 O O . TRP A 1 219 ? 13.092 31.034 24.763 1.00 8.41 240 TRP A O 1
ATOM 1780 N N . PHE A 1 220 ? 13.978 32.967 24.007 1.00 7.05 241 PHE A N 1
ATOM 1781 C CA . PHE A 1 220 ? 12.664 33.547 23.711 1.00 7.52 241 PHE A CA 1
ATOM 1782 C C . PHE A 1 220 ? 11.838 32.651 22.792 1.00 8.01 241 PHE A C 1
ATOM 1783 O O . PHE A 1 220 ? 10.683 32.293 23.077 1.00 8.22 241 PHE A O 1
ATOM 1791 N N . GLU A 1 221 ? 12.438 32.230 21.692 1.00 8.04 242 GLU A N 1
ATOM 1792 C CA . GLU A 1 221 ? 11.691 31.416 20.712 1.00 8.97 242 GLU A CA 1
ATOM 1793 C C . GLU A 1 221 ? 11.437 30.045 21.285 1.00 9.12 242 GLU A C 1
ATOM 1794 O O . GLU A 1 221 ? 10.305 29.497 21.123 1.00 11.31 242 GLU A O 1
ATOM 1800 N N . ALA A 1 222 ? 12.402 29.475 22.012 1.00 8.55 243 ALA A N 1
ATOM 1801 C CA . ALA A 1 222 ? 12.196 28.154 22.617 1.00 9.01 243 ALA A CA 1
ATOM 1802 C C . ALA A 1 222 ? 10.982 28.142 23.572 1.00 9.21 243 ALA A C 1
ATOM 1803 O O . ALA A 1 222 ? 10.266 27.129 23.657 1.00 11.05 243 ALA A O 1
ATOM 1805 N N . LEU A 1 223 ? 10.801 29.207 24.358 1.00 9.44 244 LEU A N 1
ATOM 1806 C CA . LEU A 1 223 ? 9.787 29.242 25.427 1.00 10.42 244 LEU A CA 1
ATOM 1807 C C . LEU A 1 223 ? 8.443 29.748 24.958 1.00 11.76 244 LEU A C 1
ATOM 1808 O O . LEU A 1 223 ? 7.404 29.323 25.493 1.00 13.46 244 LEU A O 1
ATOM 1813 N N . THR A 1 224 ? 8.439 30.651 23.988 1.00 11.97 245 THR A N 1
ATOM 1814 C CA . THR A 1 224 ? 7.203 31.305 23.541 1.00 12.32 245 THR A CA 1
ATOM 1815 C C . THR A 1 224 ? 6.676 30.732 22.238 1.00 13.83 245 THR A C 1
ATOM 1816 O O . THR A 1 224 ? 5.500 30.930 21.913 1.00 13.74 245 THR A O 1
ATOM 1820 N N . HIS A 1 225 ? 7.498 30.001 21.504 1.00 13.16 246 HIS A N 1
ATOM 1821 C CA . HIS A 1 225 ? 7.179 29.490 20.164 1.00 14.32 246 HIS A CA 1
ATOM 1822 C C . HIS A 1 225 ? 6.834 30.553 19.149 1.00 16.05 246 HIS A C 1
ATOM 1823 O O . HIS A 1 225 ? 6.226 30.248 18.129 1.00 21.42 246 HIS A O 1
ATOM 1830 N N . ARG A 1 226 ? 7.267 31.783 19.410 1.00 13.49 247 ARG A N 1
ATOM 1831 C CA A ARG A 1 226 ? 7.064 32.874 18.465 0.50 15.09 247 ARG A CA 1
ATOM 1832 C CA B ARG A 1 226 ? 7.072 32.911 18.502 0.50 15.57 247 ARG A CA 1
ATOM 1833 C C . ARG A 1 226 ? 8.351 33.053 17.684 1.00 14.50 247 ARG A C 1
ATOM 1834 O O . ARG A 1 226 ? 9.434 32.923 18.223 1.00 15.06 247 ARG A O 1
ATOM 1849 N N . ASN A 1 227 ? 8.206 33.373 16.408 1.00 15.14 248 ASN A N 1
ATOM 1850 C CA . ASN A 1 227 ? 9.311 33.565 15.502 1.00 13.19 248 ASN A CA 1
ATOM 1851 C C . ASN A 1 227 ? 10.058 34.847 15.884 1.00 12.02 248 ASN A C 1
ATOM 1852 O O . ASN A 1 227 ? 9.543 35.924 15.703 1.00 13.29 248 ASN A O 1
ATOM 1857 N N . VAL A 1 228 ? 11.287 34.715 16.335 1.00 10.46 249 VAL A N 1
ATOM 1858 C CA . VAL A 1 228 ? 12.008 35.861 16.887 1.00 9.88 249 VAL A CA 1
ATOM 1859 C C . VAL A 1 228 ? 12.430 36.862 15.817 1.00 9.71 249 VAL A C 1
ATOM 1860 O O . VAL A 1 228 ? 12.673 38.047 16.124 1.00 10.65 249 VAL A O 1
ATOM 1864 N N . THR A 1 229 ? 12.455 36.423 14.551 1.00 11.22 250 THR A N 1
ATOM 1865 C CA . THR A 1 229 ? 12.746 37.347 13.449 1.00 10.89 250 THR A CA 1
ATOM 1866 C C . THR A 1 229 ? 11.635 38.388 13.279 1.00 12.95 250 THR A C 1
ATOM 1867 O O . THR A 1 229 ? 11.806 39.401 12.598 1.00 14.84 250 THR A O 1
ATOM 1871 N N . GLU A 1 230 ? 10.473 38.126 13.869 1.00 12.41 251 GLU A N 1
ATOM 1872 C CA . GLU A 1 230 ? 9.350 39.052 13.859 1.00 13.75 251 GLU A CA 1
ATOM 1873 C C . GLU A 1 230 ? 9.239 39.856 15.154 1.00 12.97 251 GLU A C 1
ATOM 1874 O O . GLU A 1 230 ? 8.291 40.649 15.321 1.00 14.37 251 GLU A O 1
ATOM 1880 N N . ASN A 1 231 ? 10.162 39.673 16.081 1.00 10.91 252 ASN A N 1
ATOM 1881 C CA . ASN A 1 231 ? 10.062 40.376 17.357 1.00 11.89 252 ASN A CA 1
ATOM 1882 C C . ASN A 1 231 ? 10.404 41.863 17.217 1.00 13.41 252 ASN A C 1
ATOM 1883 O O . ASN A 1 231 ? 11.444 42.193 16.671 1.00 13.88 252 ASN A O 1
ATOM 1888 N N . PRO A 1 232 ? 9.570 42.751 17.804 1.00 12.67 253 PRO A N 1
ATOM 1889 C CA . PRO A 1 232 ? 9.845 44.187 17.506 1.00 13.56 253 PRO A CA 1
ATOM 1890 C C . PRO A 1 232 ? 10.889 44.871 18.378 1.00 12.03 253 PRO A C 1
ATOM 1891 O O . PRO A 1 232 ? 11.255 46.026 18.103 1.00 13.56 253 PRO A O 1
ATOM 1895 N N . TYR A 1 233 ? 11.390 44.196 19.399 1.00 10.26 254 TYR A N 1
ATOM 1896 C CA . TYR A 1 233 ? 12.318 44.837 20.339 1.00 10.19 254 TYR A CA 1
ATOM 1897 C C . TYR A 1 233 ? 13.623 45.127 19.582 1.00 10.67 254 TYR A C 1
ATOM 1898 O O . TYR A 1 233 ? 14.156 44.258 18.861 1.00 10.32 254 TYR A O 1
ATOM 1907 N N . SER A 1 234 ? 14.155 46.327 19.803 1.00 9.83 255 SER A N 1
ATOM 1908 C CA . SER A 1 234 ? 15.462 46.741 19.240 1.00 10.98 255 SER A CA 1
ATOM 1909 C C . SER A 1 234 ? 16.421 47.060 20.385 1.00 10.72 255 SER A C 1
ATOM 1910 O O . SER A 1 234 ? 16.357 48.114 20.993 1.00 11.84 255 SER A O 1
ATOM 1913 N N . PRO A 1 235 ? 17.323 46.128 20.696 1.00 11.13 256 PRO A N 1
ATOM 1914 C CA . PRO A 1 235 ? 18.264 46.397 21.745 1.00 12.62 256 PRO A CA 1
ATOM 1915 C C . PRO A 1 235 ? 19.186 47.581 21.423 1.00 12.87 256 PRO A C 1
ATOM 1916 O O . PRO A 1 235 ? 19.669 47.737 20.312 1.00 12.90 256 PRO A O 1
ATOM 1920 N N . GLU A 1 236 ? 19.435 48.409 22.429 1.00 14.12 257 GLU A N 1
ATOM 1921 C CA . GLU A 1 236 ? 20.325 49.523 22.313 1.00 16.05 257 GLU A CA 1
ATOM 1922 C C . GLU A 1 236 ? 21.749 49.010 22.112 1.00 15.17 257 GLU A C 1
ATOM 1923 O O . GLU A 1 236 ? 22.170 48.093 22.799 1.00 16.00 257 GLU A O 1
ATOM 1929 N N . GLY A 1 237 ? 22.488 49.576 21.176 1.00 13.79 258 GLY A N 1
ATOM 1930 C CA . GLY A 1 237 ? 23.909 49.234 21.015 1.00 16.67 258 GLY A CA 1
ATOM 1931 C C . GLY A 1 237 ? 24.163 48.084 20.045 1.00 17.01 258 GLY A C 1
ATOM 1932 O O . GLY A 1 237 ? 25.302 47.607 19.921 1.00 17.67 258 GLY A O 1
ATOM 1933 N N . ILE A 1 238 ? 23.104 47.591 19.384 1.00 13.88 259 ILE A N 1
ATOM 1934 C CA . ILE A 1 238 ? 23.244 46.567 18.357 1.00 12.81 259 ILE A CA 1
ATOM 1935 C C . ILE A 1 238 ? 22.639 47.181 17.117 1.00 12.88 259 ILE A C 1
ATOM 1936 O O . ILE A 1 238 ? 21.453 47.516 17.115 1.00 11.83 259 ILE A O 1
ATOM 1941 N N . ASP A 1 239 ? 23.404 47.327 16.049 1.00 14.23 260 ASP A N 1
ATOM 1942 C CA . ASP A 1 239 ? 22.854 47.956 14.864 1.00 15.01 260 ASP A CA 1
ATOM 1943 C C . ASP A 1 239 ? 21.854 47.036 14.148 1.00 13.62 260 ASP A C 1
ATOM 1944 O O . ASP A 1 239 ? 21.777 45.814 14.404 1.00 11.70 260 ASP A O 1
ATOM 1949 N N . PRO A 1 240 ? 20.979 47.610 13.343 1.00 12.62 261 PRO A N 1
ATOM 1950 C CA . PRO A 1 240 ? 19.888 46.785 12.844 1.00 13.32 261 PRO A CA 1
ATOM 1951 C C . PRO A 1 240 ? 20.320 45.537 12.065 1.00 14.02 261 PRO A C 1
ATOM 1952 O O . PRO A 1 240 ? 19.673 44.490 12.172 1.00 11.16 261 PRO A O 1
ATOM 1956 N N . ILE A 1 241 ? 21.400 45.633 11.290 1.00 13.30 262 ILE A N 1
ATOM 1957 C CA . ILE A 1 241 ? 21.843 44.466 10.481 1.00 13.80 262 ILE A CA 1
ATOM 1958 C C . ILE A 1 241 ? 22.360 43.365 11.428 1.00 12.58 262 ILE A C 1
ATOM 1959 O O . ILE A 1 241 ? 22.083 42.157 11.220 1.00 13.03 262 ILE A O 1
ATOM 1964 N N . HIS A 1 242 ? 23.096 43.735 12.463 1.00 12.18 263 HIS A N 1
ATOM 1965 C CA . HIS A 1 242 ? 23.541 42.738 13.444 1.00 11.94 263 HIS A CA 1
ATOM 1966 C C . HIS A 1 242 ? 22.343 42.129 14.194 1.00 11.42 263 HIS A C 1
ATOM 1967 O O . HIS A 1 242 ? 22.312 40.918 14.468 1.00 10.46 263 HIS A O 1
ATOM 1974 N N . LYS A 1 243 ? 21.349 42.963 14.536 1.00 10.07 264 LYS A N 1
ATOM 1975 C CA . LYS A 1 243 ? 20.175 42.451 15.230 1.00 10.36 264 LYS A CA 1
ATOM 1976 C C . LYS A 1 243 ? 19.470 41.389 14.387 1.00 9.59 264 LYS A C 1
ATOM 1977 O O . LYS A 1 243 ? 19.096 40.332 14.906 1.00 8.98 264 LYS A O 1
ATOM 1983 N N . LYS A 1 244 ? 19.328 41.674 13.101 1.00 10.45 265 LYS A N 1
ATOM 1984 C CA A LYS A 1 244 ? 18.646 40.750 12.221 0.50 11.52 265 LYS A CA 1
ATOM 1985 C CA B LYS A 1 244 ? 18.698 40.784 12.132 0.50 12.23 265 LYS A CA 1
ATOM 1986 C C . LYS A 1 244 ? 19.445 39.458 12.061 1.00 11.56 265 LYS A C 1
ATOM 1987 O O . LYS A 1 244 ? 18.838 38.393 12.045 1.00 10.95 265 LYS A O 1
ATOM 1998 N N . ALA A 1 245 ? 20.763 39.555 12.022 1.00 11.03 266 ALA A N 1
ATOM 1999 C CA . ALA A 1 245 ? 21.603 38.340 11.969 1.00 10.87 266 ALA A CA 1
ATOM 2000 C C . ALA A 1 245 ? 21.441 37.506 13.243 1.00 9.71 266 ALA A C 1
ATOM 2001 O O . ALA A 1 245 ? 21.328 36.263 13.178 1.00 10.65 266 ALA A O 1
ATOM 2003 N N . ALA A 1 246 ? 21.416 38.130 14.415 1.00 9.20 267 ALA A N 1
ATOM 2004 C CA . ALA A 1 246 ? 21.203 37.447 15.666 1.00 8.44 267 ALA A CA 1
ATOM 2005 C C . ALA A 1 246 ? 19.859 36.708 15.685 1.00 8.21 267 ALA A C 1
ATOM 2006 O O . ALA A 1 246 ? 19.752 35.557 16.082 1.00 8.11 267 ALA A O 1
ATOM 2008 N N . GLN A 1 247 ? 18.806 37.425 15.297 1.00 9.11 268 GLN A N 1
ATOM 2009 C CA . GLN A 1 247 ? 17.501 36.857 15.277 1.00 9.40 268 GLN A CA 1
ATOM 2010 C C . GLN A 1 247 ? 17.454 35.642 14.335 1.00 9.30 268 GLN A C 1
ATOM 2011 O O . GLN A 1 247 ? 16.888 34.591 14.719 1.00 8.90 268 GLN A O 1
ATOM 2035 N N . ALA A 1 249 ? 19.961 33.735 13.328 1.00 9.09 270 ALA A N 1
ATOM 2036 C CA . ALA A 1 249 ? 20.780 32.657 13.896 1.00 8.59 270 ALA A CA 1
ATOM 2037 C C . ALA A 1 249 ? 19.964 31.864 14.927 1.00 8.36 270 ALA A C 1
ATOM 2038 O O . ALA A 1 249 ? 20.006 30.614 14.950 1.00 8.24 270 ALA A O 1
ATOM 2040 N N . ALA A 1 250 ? 19.282 32.571 15.816 1.00 8.11 271 ALA A N 1
ATOM 2041 C CA . ALA A 1 250 ? 18.458 31.943 16.851 1.00 7.87 271 ALA A CA 1
ATOM 2042 C C . ALA A 1 250 ? 17.278 31.185 16.261 1.00 8.77 271 ALA A C 1
ATOM 2043 O O . ALA A 1 250 ? 17.031 30.046 16.640 1.00 8.75 271 ALA A O 1
ATOM 2045 N N . HIS A 1 251 ? 16.583 31.790 15.299 1.00 8.75 272 HIS A N 1
ATOM 2046 C CA . HIS A 1 251 ? 15.426 31.137 14.691 1.00 9.66 272 HIS A CA 1
ATOM 2047 C C . HIS A 1 251 ? 15.860 29.854 13.954 1.00 9.42 272 HIS A C 1
ATOM 2048 O O . HIS A 1 251 ? 15.221 28.815 14.061 1.00 9.46 272 HIS A O 1
ATOM 2055 N N . ASN A 1 252 ? 16.982 29.893 13.243 1.00 9.48 273 ASN A N 1
ATOM 2056 C CA A ASN A 1 252 ? 17.461 28.694 12.548 0.50 9.80 273 ASN A CA 1
ATOM 2057 C CA B ASN A 1 252 ? 17.411 28.688 12.539 0.50 9.96 273 ASN A CA 1
ATOM 2058 C C . ASN A 1 252 ? 17.925 27.621 13.509 1.00 9.32 273 ASN A C 1
ATOM 2059 O O . ASN A 1 252 ? 17.772 26.437 13.227 1.00 9.92 273 ASN A O 1
ATOM 2068 N N . ALA A 1 253 ? 18.487 28.028 14.655 1.00 9.41 274 ALA A N 1
ATOM 2069 C CA . ALA A 1 253 ? 18.834 27.035 15.695 1.00 9.14 274 ALA A CA 1
ATOM 2070 C C . ALA A 1 253 ? 17.605 26.318 16.225 1.00 9.39 274 ALA A C 1
ATOM 2071 O O . ALA A 1 253 ? 17.621 25.113 16.452 1.00 9.58 274 ALA A O 1
ATOM 2073 N N . ILE A 1 254 ? 16.508 27.049 16.450 1.00 9.24 275 ILE A N 1
ATOM 2074 C CA . ILE A 1 254 ? 15.239 26.436 16.866 1.00 9.47 275 ILE A CA 1
ATOM 2075 C C . ILE A 1 254 ? 14.729 25.469 15.802 1.00 9.31 275 ILE A C 1
ATOM 2076 O O . ILE A 1 254 ? 14.338 24.344 16.137 1.00 9.58 275 ILE A O 1
ATOM 2081 N N . LEU A 1 255 ? 14.803 25.839 14.543 1.00 9.10 276 LEU A N 1
ATOM 2082 C CA . LEU A 1 255 ? 14.289 24.965 13.470 1.00 9.88 276 LEU A CA 1
ATOM 2083 C C . LEU A 1 255 ? 15.175 23.745 13.272 1.00 9.69 276 LEU A C 1
ATOM 2084 O O . LEU A 1 255 ? 14.689 22.629 13.064 1.00 10.22 276 LEU A O 1
ATOM 2089 N N . TYR A 1 256 ? 16.476 23.941 13.433 1.00 8.62 277 TYR A N 1
ATOM 2090 C CA . TYR A 1 256 ? 17.514 22.955 13.094 1.00 9.43 277 TYR A CA 1
ATOM 2091 C C . TYR A 1 256 ? 18.567 22.952 14.188 1.00 9.09 27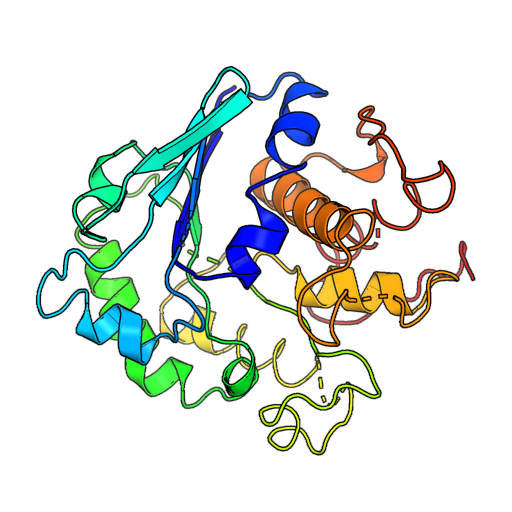7 TYR A C 1
ATOM 2092 O O . TYR A 1 256 ? 19.682 23.523 14.039 1.00 8.64 277 TYR A O 1
ATOM 2101 N N . PRO A 1 257 ? 18.254 22.333 15.330 1.00 8.61 278 PRO A N 1
ATOM 2102 C CA . PRO A 1 257 ? 19.067 22.519 16.527 1.00 8.72 278 PRO A CA 1
ATOM 2103 C C . PRO A 1 257 ? 20.362 21.715 16.535 1.00 9.08 278 PRO A C 1
ATOM 2104 O O . PRO A 1 257 ? 21.180 21.974 17.403 1.00 10.00 278 PRO A O 1
ATOM 2108 N N . ASP A 1 258 ? 20.548 20.784 15.590 1.00 9.53 279 ASP A N 1
ATOM 2109 C CA . ASP A 1 258 ? 21.639 19.816 15.689 1.00 10.79 279 ASP A CA 1
ATOM 2110 C C . ASP A 1 258 ? 22.777 20.068 14.708 1.00 11.86 279 ASP A C 1
ATOM 2111 O O . ASP A 1 258 ? 23.708 19.265 14.640 1.00 13.05 279 ASP A O 1
ATOM 2116 N N . LYS A 1 259 ? 22.692 21.137 13.923 1.00 11.02 280 LYS A N 1
ATOM 2117 C CA . LYS A 1 259 ? 23.716 21.430 12.929 1.00 11.33 280 LYS A CA 1
ATOM 2118 C C . LYS A 1 259 ? 23.739 22.909 12.604 1.00 10.99 280 LYS A C 1
ATOM 2119 O O . LYS A 1 259 ? 22.770 23.623 12.893 1.00 10.02 280 LYS A O 1
ATOM 2125 N N . VAL A 1 260 ? 24.842 23.359 12.009 1.00 10.93 281 VAL A N 1
ATOM 2126 C CA . VAL A 1 260 ? 24.973 24.723 11.552 1.00 11.58 281 VAL A CA 1
ATOM 2127 C C . VAL A 1 260 ? 24.105 24.982 10.323 1.00 11.63 281 VAL A C 1
ATOM 2128 O O . VAL A 1 260 ? 24.169 24.219 9.352 1.00 12.90 281 VAL A O 1
ATOM 2132 N N . THR A 1 261 ? 23.296 26.034 10.351 1.00 11.11 282 THR A N 1
ATOM 2133 C CA . THR A 1 261 ? 22.596 26.540 9.179 1.00 12.95 282 THR A CA 1
ATOM 2134 C C . THR A 1 261 ? 23.353 27.767 8.684 1.00 14.84 282 THR A C 1
ATOM 2135 O O . THR A 1 261 ? 23.483 28.748 9.421 1.00 14.58 282 THR A O 1
ATOM 2139 N N . GLU A 1 262 ? 23.858 27.712 7.454 1.00 19.64 283 GLU A N 1
ATOM 2140 C CA . GLU A 1 262 ? 24.706 28.794 6.925 1.00 24.63 283 GLU A CA 1
ATOM 2141 C C . GLU A 1 262 ? 23.797 29.971 6.663 1.00 30.29 283 GLU A C 1
ATOM 2142 O O . GLU A 1 262 ? 22.800 29.791 5.979 1.00 26.76 283 GLU A O 1
ATOM 2148 N N . LEU A 1 263 ? 24.133 31.166 7.186 1.00 27.35 284 LEU A N 1
ATOM 2149 C CA . LEU A 1 263 ? 23.278 32.348 7.057 1.00 29.99 284 LEU A CA 1
ATOM 2150 C C . LEU A 1 263 ? 23.694 33.088 5.790 1.00 35.75 284 LEU A C 1
ATOM 2151 O O . LEU A 1 263 ? 24.202 34.217 5.826 1.00 32.77 284 LEU A O 1
ATOM 2156 N N . THR A 1 264 ? 23.483 32.413 4.662 1.00 35.25 285 THR A N 1
ATOM 2157 C CA . THR A 1 264 ? 24.069 32.818 3.379 1.00 40.55 285 THR A CA 1
ATOM 2158 C C . THR A 1 264 ? 23.620 34.231 2.898 1.00 46.62 285 THR A C 1
ATOM 2159 O O . THR A 1 264 ? 24.398 34.973 2.277 1.00 41.94 285 THR A O 1
ATOM 2163 N N . GLU A 1 265 ? 22.376 34.582 3.227 1.00 44.06 286 GLU A N 1
ATOM 2164 C CA . GLU A 1 265 ? 21.789 35.915 2.998 1.00 47.36 286 GLU A CA 1
ATOM 2165 C C . GLU A 1 265 ? 22.566 37.052 3.707 1.00 46.71 286 GLU A C 1
ATOM 2166 O O . GLU A 1 265 ? 22.503 38.221 3.293 1.00 39.56 286 GLU A O 1
ATOM 2172 N N . LEU A 1 266 ? 23.286 36.705 4.773 1.00 41.49 287 LEU A N 1
ATOM 2173 C CA . LEU A 1 266 ? 24.049 37.672 5.584 1.00 47.71 287 LEU A CA 1
ATOM 2174 C C . LEU A 1 266 ? 25.540 37.285 5.687 1.00 55.67 287 LEU A C 1
ATOM 2175 O O . LEU A 1 266 ? 26.020 36.952 6.773 1.00 47.68 287 LEU A O 1
ATOM 2180 N N . LYS A 1 267 ? 26.260 37.318 4.566 1.00 59.40 288 LYS A N 1
ATOM 2181 C CA . LYS A 1 267 ? 27.672 36.893 4.529 1.00 61.66 288 LYS A CA 1
ATOM 2182 C C . LYS A 1 267 ? 28.605 38.010 4.048 1.00 68.80 288 LYS A C 1
ATOM 2183 O O . LYS A 1 267 ? 28.222 38.855 3.240 1.00 65.03 288 LYS A O 1
#

Sequence (250 aa):
DTIKVLAIGNSFSQDAVEQYLHELGEAEEGITIIGNFIGGCSLERHVQNIIRNNNAPAYAYRKVEKDGEKTETRRSTIIEEKALADEKKWDYISVQQASPLSGIIYDDSYKASLPELVNYIREERIGKEETVLLHQTWAYATTNNANHTGFKKNYDQQNQKYTTSSIVDAVKKKAANLVGIKKIIPSGTAIQNARTSFIGDHNRDGYHLDLTIIGRYTAACTWFEALTHRRNVTENPYSPEGIDPIHKKKAAQAAHNNAILYPDKVTELTELK

Nearest PDB structures (foldseek):
  4i8i-assembly1_A  TM=1.002E+00  e=8.547E-48  Bacteroides uniformis ATCC 8492
  4s1p-assembly1_A  TM=6.546E-01  e=3.242E-06  Slackia heliotrinireducens DSM 20476
  6jl2-assembly3_C  TM=4.478E-01  e=2.360E-01  Vibrio vulnificus
  6jl2-assembly2_B  TM=4.392E-01  e=7.486E-01  Vibrio vulnificus
  6jl2-assembly1_A  TM=4.370E-01  e=9.429E-01  Vibrio vulnificus

B-factor: mean 16.81, std 9.94, range [6.01, 73.34]

Radius of gyration: 16.98 Å; Cα contacts (8 Å, |Δi|>4): 525; chains: 1; bounding box: 43×40×48 Å

Secondary structure (DSSP, 8-state):
----EEE--SHHHHHHHSSSHHHHHHTTT---EE---TT--HHHHHHHHHTT-----EEEE-TTS-EEEE---HHHHHHHS--SEEE----GGGTT-HHHHHHHHHHHHHHHHTTS-TT-B--B--PPPTT---GGGGGGTT----HHHHHHHHHHHHHHT-----BHHHHHHHHHHSTT-----SSSSPPTTHHHHHHHHHHHHHHH---GGG-----TTS-HHHHHHH--HHHHHHSTTSPPP-GGG-

Solvent-accessible surface area: 10808 Å² total

Foldseek 3Di:
DEAAEEEEEALQVCLAFLPQLQLLQVLVVYFKYKYHDHLDFLVNLLVCLVVQWQQDWIWMQHRVRDIDIDGGGPLCVLVVDLHQEYEYAGGVLCLLPLVSLVVGVQSNVVSSVVRHDPNHAYEQGAQFQLPAPPPSCVVCVSHSVLLSNLVSVVVSCVVNVHDAYQQLHQLLLQLLLFPCNRQAPRRGHADNPLGSNLSSLSVNCSRVVDQSLPRDDDDPPQDPLSNNSSSSSNVCVVPVNDHDRPPVGD

CATH classification: 3.40.50.1110